Protein AF-X1TQ40-F1 (afdb_monomer_lite)

InterPro domains:
  IPR015422 Pyridoxal phosphate-dependent transferase, small domain [G3DSA:3.90.1150.10] (1-78)
  IPR015424 Pyridoxal phosphate-dependent transferase [SSF53383] (2-71)
  IPR016039 Thiolase-like [SSF53901] (86-203)

Foldseek 3Di:
DPDPDDDPDDDDQDDDDPVLLVVQCVVQVVDPVSGDRNSPNDDPDDPVDPPPDDPVRVCQLADFDDDDDDDDDPDDPDDCPDADDDDDDDQAWDDPVVPDPDIDHDDVVRNLVCQLVRVLVRVVVVCVVVVHALALAQAEQEADQDLVSQVVSCVVSVHDPPRRDDCVSRPRNHPAFCRSVVSVVVSCPPDDPPHHYDTYGDD

Organism: NCBI:txid412755

Secondary structure (DSSP, 8-state):
---S-------------HHHHHHHHHHTTT-GGG--GGG-SS----TT-S----HHHHHHHHB----------TT-S----------------B--TTT-SS-B-S-HHHHHHHHHHHHHHHHHHHHHHTT--GGG-SEEEE--S-HHHHHHHHHHHTPPTTTS---SHHHH-B-STTHHHHHHHHHTTSPPTT--EEEE---

pLDDT: mean 84.33, std 12.55, range [47.78, 98.12]

Structure (mmCIF, N/CA/C/O backbone):
data_AF-X1TQ40-F1
#
_entry.id   AF-X1TQ40-F1
#
loop_
_atom_site.group_PDB
_atom_site.id
_atom_site.type_symbol
_atom_site.label_atom_id
_atom_site.label_alt_id
_atom_site.label_comp_id
_atom_site.label_asym_id
_atom_site.label_entity_id
_atom_site.label_seq_id
_atom_site.pdbx_PDB_ins_code
_atom_site.Cartn_x
_atom_site.Cartn_y
_atom_site.Cartn_z
_atom_site.occupancy
_atom_site.B_iso_or_equiv
_atom_site.auth_seq_id
_atom_site.auth_comp_id
_atom_site.auth_asym_id
_atom_site.auth_atom_id
_atom_site.pdbx_PDB_model_num
ATOM 1 N N . PRO A 1 1 ? -3.183 40.173 -31.137 1.00 57.50 1 PRO A N 1
ATOM 2 C CA . PRO A 1 1 ? -2.787 39.250 -30.044 1.00 57.50 1 PRO A CA 1
ATOM 3 C C . PRO A 1 1 ? -1.339 39.524 -29.624 1.00 57.50 1 PRO A C 1
ATOM 5 O O . PRO A 1 1 ? -0.482 39.626 -30.494 1.00 57.50 1 PRO A O 1
AT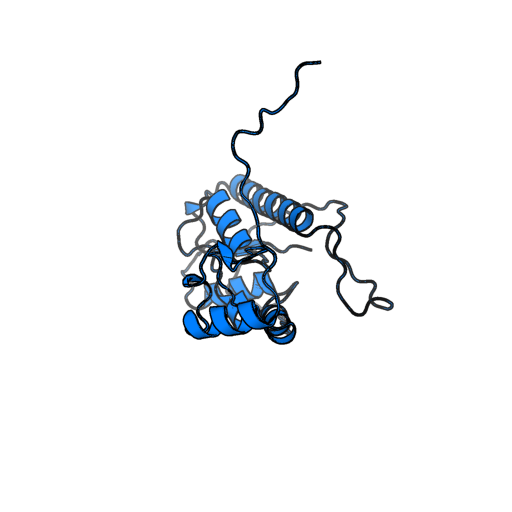OM 8 N N . VAL A 1 2 ? -1.088 39.719 -28.327 1.00 53.41 2 VAL A N 1
ATOM 9 C CA . VAL A 1 2 ? 0.270 39.910 -27.790 1.00 53.41 2 VAL A CA 1
ATOM 10 C C . VAL A 1 2 ? 0.966 38.550 -27.751 1.00 53.41 2 VAL A C 1
ATOM 12 O O . VAL A 1 2 ? 0.363 37.571 -27.317 1.00 53.41 2 VAL A O 1
ATOM 15 N N . GLU A 1 3 ? 2.202 38.484 -28.242 1.00 55.66 3 GLU A N 1
ATOM 16 C CA . GLU A 1 3 ? 2.987 37.248 -28.288 1.00 55.66 3 GLU A CA 1
ATOM 17 C C . GLU A 1 3 ? 3.250 36.726 -26.854 1.00 55.66 3 GLU A C 1
ATOM 19 O O . GLU A 1 3 ? 3.767 37.480 -26.024 1.00 55.66 3 GLU A O 1
ATOM 24 N N . PRO A 1 4 ? 2.864 35.475 -26.518 1.00 64.94 4 PRO A N 1
ATOM 25 C CA . PRO A 1 4 ? 2.803 34.994 -25.133 1.00 64.94 4 PRO A CA 1
ATOM 26 C C . PRO A 1 4 ? 4.166 34.650 -24.513 1.00 64.94 4 PRO A C 1
ATOM 28 O O . PRO A 1 4 ? 4.224 34.262 -23.347 1.00 64.94 4 PRO A O 1
ATOM 31 N N . PHE A 1 5 ? 5.269 34.796 -25.248 1.00 67.62 5 PHE A N 1
ATOM 32 C CA . PHE A 1 5 ? 6.613 34.600 -24.716 1.00 67.62 5 PHE A CA 1
ATOM 33 C C . PHE A 1 5 ? 7.622 35.527 -25.400 1.00 67.62 5 PHE A C 1
ATOM 35 O O . PHE A 1 5 ? 7.558 35.775 -26.598 1.00 67.62 5 PHE A O 1
ATOM 42 N N . LYS A 1 6 ? 8.591 36.021 -24.623 1.00 58.97 6 LYS A N 1
ATOM 43 C CA . LYS A 1 6 ? 9.823 36.629 -25.139 1.00 58.97 6 LYS A CA 1
ATOM 44 C C . LYS A 1 6 ? 10.951 35.625 -24.932 1.00 58.97 6 LYS A C 1
ATOM 46 O O . LYS A 1 6 ? 11.301 35.342 -23.787 1.00 58.97 6 LYS A O 1
ATOM 51 N N . ILE A 1 7 ? 11.512 35.091 -26.016 1.00 62.00 7 ILE A N 1
ATOM 52 C CA . ILE A 1 7 ? 12.696 34.223 -25.946 1.00 62.00 7 ILE A CA 1
ATOM 53 C C . ILE A 1 7 ? 13.874 35.087 -25.471 1.00 62.00 7 ILE A C 1
ATOM 55 O O . ILE A 1 7 ? 14.262 36.034 -26.150 1.00 62.00 7 ILE A O 1
ATOM 59 N N . LYS A 1 8 ? 14.399 34.806 -24.271 1.00 56.12 8 LYS A N 1
ATOM 60 C CA . LYS A 1 8 ? 15.466 35.600 -23.629 1.00 56.12 8 LYS A CA 1
ATOM 61 C C . LYS A 1 8 ? 16.876 35.039 -23.828 1.00 56.12 8 LYS A C 1
ATOM 63 O O . LYS A 1 8 ? 17.830 35.790 -23.672 1.00 56.12 8 LYS A O 1
ATOM 68 N N . MET A 1 9 ? 17.009 33.752 -24.141 1.00 53.38 9 MET A N 1
ATOM 69 C CA . MET A 1 9 ? 18.287 33.046 -24.263 1.00 53.38 9 MET A CA 1
ATOM 70 C C . MET A 1 9 ? 18.188 32.046 -25.414 1.00 53.38 9 MET A C 1
ATOM 72 O O . MET A 1 9 ? 17.220 31.292 -25.492 1.00 53.38 9 MET A O 1
ATOM 76 N N . VAL A 1 10 ? 19.178 32.060 -26.302 1.00 57.00 10 VAL A N 1
ATOM 77 C CA . VAL A 1 10 ? 19.376 31.055 -27.349 1.00 57.00 10 VAL A CA 1
ATOM 78 C C . VAL A 1 10 ? 20.765 30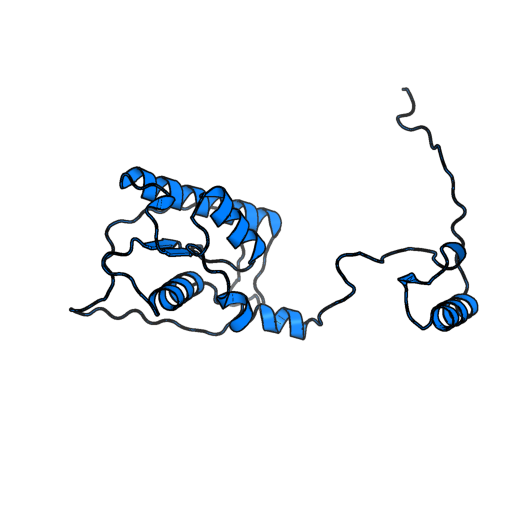.483 -27.118 1.00 57.00 10 VAL A C 1
ATOM 80 O O . VAL A 1 10 ? 21.745 31.222 -27.183 1.00 57.00 10 VAL A O 1
ATOM 83 N N . GLU A 1 11 ? 20.847 29.191 -26.829 1.00 59.22 11 GLU A N 1
ATOM 84 C CA . GLU A 1 11 ? 22.117 28.484 -26.688 1.00 59.22 11 GLU A CA 1
ATOM 85 C C . GLU A 1 11 ? 22.354 27.628 -27.934 1.00 59.22 11 GLU A C 1
ATOM 87 O O . GLU A 1 11 ? 21.435 26.987 -28.452 1.00 59.22 11 GLU A O 1
ATOM 92 N N . ARG A 1 12 ? 23.578 27.657 -28.470 1.00 57.72 12 ARG A N 1
ATOM 93 C CA . ARG A 1 12 ? 23.951 26.786 -29.587 1.00 57.72 12 ARG A CA 1
ATOM 94 C C . ARG A 1 12 ? 24.194 25.385 -29.043 1.00 57.72 12 ARG A C 1
ATOM 96 O O . ARG A 1 12 ? 25.219 25.146 -28.420 1.00 57.72 12 ARG A O 1
ATOM 103 N N . VAL A 1 13 ? 23.283 24.467 -29.339 1.00 69.69 13 VAL A N 1
ATOM 104 C CA . VAL A 1 13 ? 23.480 23.042 -29.071 1.00 69.69 13 VAL A CA 1
ATOM 105 C C . VAL A 1 13 ? 24.212 22.424 -30.264 1.00 69.69 13 VAL A C 1
ATOM 107 O O . VAL A 1 13 ? 23.705 22.431 -31.388 1.00 69.69 13 VAL A O 1
ATOM 110 N N . GLY A 1 14 ? 25.435 21.945 -30.037 1.00 76.38 14 GLY A N 1
ATOM 111 C CA . GLY A 1 14 ? 26.214 21.212 -31.033 1.00 76.38 14 GLY A CA 1
ATOM 112 C C . GLY A 1 14 ? 25.825 19.737 -31.049 1.00 76.38 14 GLY A C 1
ATOM 113 O O . GLY A 1 14 ? 25.578 19.149 -30.001 1.00 76.38 14 GLY A O 1
ATOM 114 N N . MET A 1 15 ? 25.779 19.122 -32.231 1.00 86.31 15 MET A N 1
ATOM 115 C CA . MET A 1 15 ? 25.666 17.669 -32.356 1.00 86.31 15 MET A CA 1
ATOM 116 C C . MET A 1 15 ? 27.071 17.103 -32.610 1.00 86.31 15 MET A C 1
ATOM 118 O O . MET A 1 15 ? 27.517 17.123 -33.760 1.00 86.31 15 MET A O 1
ATOM 122 N N . PRO A 1 16 ? 27.805 16.655 -31.571 1.00 88.69 16 PRO A N 1
ATOM 123 C CA . PRO A 1 16 ? 29.133 16.087 -31.759 1.00 88.69 16 PRO A CA 1
ATOM 124 C C . PRO A 1 16 ? 29.036 14.801 -32.577 1.00 88.69 16 PRO A C 1
ATOM 126 O O . PRO A 1 16 ? 28.089 14.018 -32.427 1.00 88.69 16 PRO A O 1
ATOM 129 N N . ASP A 1 17 ? 30.027 14.565 -33.430 1.00 93.00 17 ASP A N 1
ATOM 130 C CA . ASP A 1 17 ? 30.137 13.313 -34.169 1.00 93.00 17 ASP A CA 1
ATOM 131 C C . ASP A 1 17 ? 30.494 12.135 -33.243 1.00 93.00 17 ASP A C 1
ATOM 133 O O . ASP A 1 17 ? 30.791 12.288 -32.057 1.00 93.00 17 ASP A O 1
ATOM 137 N N . GLU A 1 18 ? 30.421 10.917 -33.774 1.00 93.62 18 GLU A N 1
ATOM 138 C CA . GLU A 1 18 ? 30.699 9.707 -32.998 1.00 93.62 18 GLU A CA 1
ATOM 139 C C . GLU A 1 18 ? 32.113 9.683 -32.409 1.00 93.62 18 GLU A C 1
ATOM 141 O O . GLU A 1 18 ? 32.307 9.239 -31.275 1.00 93.62 18 GLU A O 1
ATOM 146 N N . LYS A 1 19 ? 33.096 10.195 -33.154 1.00 96.50 19 LYS A N 1
ATOM 147 C CA . LYS A 1 19 ? 34.488 10.221 -32.717 1.00 96.50 19 LYS A CA 1
ATOM 148 C C . LYS A 1 19 ? 34.641 11.133 -31.501 1.00 96.50 19 LYS A C 1
ATOM 150 O O . LYS A 1 19 ? 35.186 10.690 -30.490 1.00 96.50 19 LYS A O 1
ATOM 155 N N . ARG A 1 20 ? 34.083 12.347 -31.556 1.00 93.94 20 ARG A N 1
ATOM 156 C CA . ARG A 1 20 ? 34.122 13.299 -30.442 1.00 93.94 20 ARG A CA 1
ATOM 157 C C . ARG A 1 20 ? 33.384 12.765 -29.222 1.00 93.94 20 ARG A C 1
ATOM 159 O O . ARG A 1 20 ? 33.913 12.870 -28.121 1.00 93.94 20 ARG A O 1
ATOM 166 N N . ARG A 1 21 ? 32.222 12.125 -29.400 1.00 93.31 21 ARG A N 1
ATOM 167 C CA . ARG A 1 21 ? 31.494 11.490 -28.283 1.00 93.31 21 ARG A CA 1
ATOM 168 C C . ARG A 1 21 ? 32.342 10.426 -27.579 1.00 93.31 21 ARG A C 1
ATOM 170 O O . ARG A 1 21 ? 32.398 10.400 -26.352 1.00 93.31 21 ARG A O 1
ATOM 177 N N . ASN A 1 22 ? 33.031 9.582 -28.348 1.00 94.81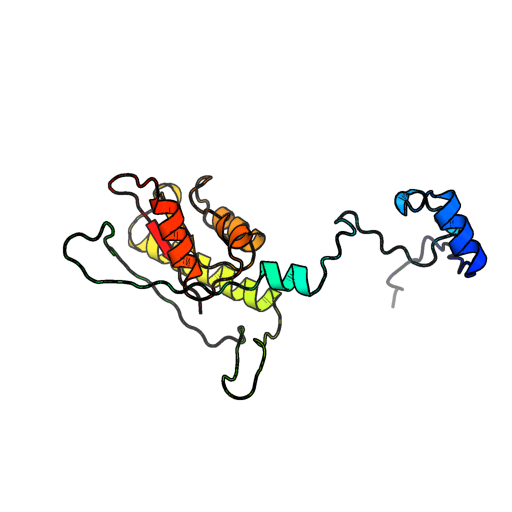 22 ASN A N 1
ATOM 178 C CA . ASN A 1 22 ? 33.898 8.526 -27.815 1.00 94.81 22 ASN A CA 1
ATOM 179 C C . ASN A 1 22 ? 35.151 9.065 -27.107 1.00 94.81 22 ASN A C 1
ATOM 181 O O . ASN A 1 22 ? 35.630 8.447 -26.157 1.00 94.81 22 ASN A O 1
ATOM 185 N N . GLU A 1 23 ? 35.706 10.185 -27.564 1.00 96.62 23 GLU A N 1
ATOM 186 C CA . GLU A 1 23 ? 36.830 10.858 -26.903 1.00 96.62 23 GLU A CA 1
ATOM 187 C C . GLU A 1 23 ? 36.374 11.546 -25.613 1.00 96.62 23 GLU A C 1
ATOM 189 O O . GLU A 1 23 ? 36.955 11.302 -24.558 1.00 96.62 23 GLU A O 1
ATOM 194 N N . ALA A 1 24 ? 35.277 12.305 -25.667 1.00 94.19 24 ALA A N 1
ATOM 195 C CA . ALA A 1 24 ? 34.734 13.040 -24.527 1.00 94.19 24 ALA A CA 1
ATOM 196 C C . ALA A 1 24 ? 34.351 12.115 -23.359 1.00 94.19 24 ALA A C 1
ATOM 198 O O . ALA A 1 24 ? 34.687 12.402 -22.212 1.00 94.19 24 ALA A O 1
ATOM 199 N N . ILE A 1 25 ? 33.720 10.962 -23.627 1.00 93.56 25 ILE A N 1
ATOM 200 C CA . ILE A 1 25 ? 33.373 10.008 -22.559 1.00 93.56 25 ILE A CA 1
ATOM 201 C C . ILE A 1 25 ? 34.612 9.352 -21.932 1.00 93.56 25 ILE A C 1
ATOM 203 O O . ILE A 1 25 ? 34.603 9.043 -20.742 1.00 93.56 25 ILE A O 1
ATOM 207 N N . LYS A 1 26 ? 35.701 9.179 -22.695 1.00 95.69 26 LYS A N 1
ATOM 208 C CA . LYS A 1 26 ? 36.983 8.679 -22.172 1.00 95.69 26 LYS A CA 1
ATOM 209 C C . LYS A 1 26 ? 37.709 9.741 -21.350 1.00 95.69 26 LYS A C 1
ATOM 211 O O . LYS A 1 26 ? 38.199 9.417 -20.272 1.00 95.69 26 LYS A O 1
ATOM 216 N N . GLU A 1 27 ? 37.750 10.987 -21.826 1.00 95.94 27 GLU A N 1
ATOM 217 C CA . GLU A 1 27 ? 38.283 12.146 -21.088 1.00 95.94 27 GLU A CA 1
ATOM 218 C C . GLU A 1 27 ? 37.556 12.327 -19.748 1.00 95.94 27 GLU A C 1
ATOM 220 O O . GLU A 1 27 ? 38.189 12.567 -18.722 1.00 95.94 27 GLU A O 1
ATOM 225 N N . ALA A 1 28 ? 36.237 12.125 -19.742 1.00 93.06 28 ALA A N 1
ATOM 226 C CA . ALA A 1 28 ? 35.393 12.169 -18.552 1.00 93.06 28 ALA A CA 1
ATOM 227 C C . ALA A 1 28 ? 35.497 10.915 -17.657 1.00 93.06 28 ALA A C 1
ATOM 229 O O . ALA A 1 28 ? 34.764 10.797 -16.675 1.00 93.06 28 ALA A O 1
ATOM 230 N N . GLY A 1 29 ? 36.362 9.946 -17.981 1.00 93.25 29 GLY A N 1
ATOM 231 C CA . GLY A 1 29 ? 36.523 8.715 -17.199 1.00 93.25 29 GLY A CA 1
ATOM 232 C C . GLY A 1 29 ? 35.254 7.860 -17.127 1.00 93.25 29 GLY A C 1
ATOM 233 O O . GLY A 1 29 ? 35.019 7.199 -16.119 1.00 93.25 29 GLY A O 1
ATOM 234 N N . TYR A 1 30 ? 34.420 7.895 -18.170 1.00 87.19 30 TYR A N 1
ATOM 235 C CA . TYR A 1 30 ? 33.088 7.281 -18.230 1.00 87.19 30 TYR A CA 1
ATOM 236 C C . TYR A 1 30 ? 32.093 7.799 -17.179 1.00 87.19 30 TYR A C 1
ATOM 238 O O . TYR A 1 30 ? 31.065 7.170 -16.933 1.00 87.19 30 TYR A O 1
ATOM 246 N N . ASN A 1 31 ? 32.362 8.966 -16.588 1.00 86.50 31 ASN A N 1
ATOM 247 C CA . ASN A 1 31 ? 31.450 9.648 -15.683 1.00 86.50 31 ASN A CA 1
ATOM 248 C C . ASN A 1 31 ? 30.715 10.778 -16.418 1.00 86.50 31 ASN A C 1
ATOM 250 O O . ASN A 1 31 ? 31.299 11.807 -16.750 1.00 86.50 31 ASN A O 1
ATOM 254 N N . THR A 1 32 ? 29.410 10.613 -16.634 1.00 85.69 32 THR A N 1
ATOM 255 C CA . THR A 1 32 ? 28.579 11.588 -17.358 1.00 85.69 32 THR A CA 1
ATOM 256 C C . THR A 1 32 ? 28.465 12.940 -16.653 1.00 85.69 32 THR A C 1
ATOM 258 O O . THR A 1 32 ? 28.247 13.937 -17.329 1.00 85.69 32 THR A O 1
ATOM 261 N N . PHE A 1 33 ? 28.684 13.013 -15.333 1.00 85.12 33 PHE A N 1
ATOM 262 C CA . PHE A 1 33 ? 28.720 14.284 -14.592 1.00 85.12 33 PHE A CA 1
ATOM 263 C C . PHE A 1 33 ? 29.937 15.156 -14.936 1.00 85.12 33 PHE A C 1
ATOM 265 O O . PHE A 1 33 ? 29.961 16.334 -14.589 1.00 85.12 33 PHE A O 1
ATOM 272 N N . LEU A 1 34 ? 30.958 14.582 -15.578 1.00 89.69 34 LEU A N 1
ATOM 273 C CA . LEU A 1 34 ? 32.188 15.278 -15.961 1.00 89.69 34 LEU A CA 1
ATOM 274 C C . LEU A 1 34 ? 32.221 15.651 -17.451 1.00 89.69 34 LEU A C 1
ATOM 276 O O . LEU A 1 34 ? 33.222 16.196 -17.917 1.00 89.69 34 LEU A O 1
ATOM 280 N N . LEU A 1 35 ? 31.152 15.367 -18.207 1.00 90.94 35 LEU A N 1
ATOM 281 C CA . LEU A 1 35 ? 31.043 15.793 -19.601 1.00 90.94 35 LEU A CA 1
ATOM 282 C C . LEU A 1 35 ? 30.841 17.308 -19.683 1.00 90.94 35 LEU A C 1
ATOM 284 O O . LEU A 1 35 ? 30.074 17.900 -18.924 1.00 90.94 35 LEU A O 1
ATOM 288 N N . LYS A 1 36 ? 31.516 17.940 -20.642 1.00 88.44 36 LYS A N 1
ATOM 289 C CA . LYS A 1 36 ? 31.295 19.353 -20.955 1.00 88.44 36 LYS A CA 1
ATOM 290 C C . LYS A 1 36 ? 29.978 19.503 -21.710 1.00 88.44 36 LYS A C 1
ATOM 292 O O . LYS A 1 36 ? 29.700 18.713 -22.607 1.00 88.44 36 LYS A O 1
ATOM 297 N N . SER A 1 37 ? 29.214 20.557 -21.424 1.00 84.31 37 SER A N 1
ATOM 298 C CA . SER A 1 37 ? 27.925 20.814 -22.087 1.00 84.31 37 SER A CA 1
ATOM 299 C C . SER A 1 37 ? 28.028 20.906 -23.616 1.00 84.31 37 SER A C 1
ATOM 301 O O . SER A 1 37 ? 27.107 20.502 -24.312 1.00 84.31 37 SER A O 1
ATOM 303 N N . GLU A 1 38 ? 29.160 21.375 -24.155 1.00 86.62 38 GLU A N 1
ATOM 304 C CA . GLU A 1 38 ? 29.406 21.443 -25.608 1.00 86.62 38 GLU A CA 1
ATOM 305 C C . GLU A 1 38 ? 29.469 20.065 -26.293 1.00 86.62 38 GLU A C 1
ATOM 307 O O . GLU A 1 38 ? 29.203 19.955 -27.490 1.00 86.62 38 GLU A O 1
ATOM 312 N N . ASP A 1 39 ? 29.773 19.014 -25.527 1.00 89.56 39 ASP A N 1
ATOM 313 C CA . ASP A 1 39 ? 29.832 17.625 -25.985 1.00 89.56 39 ASP A CA 1
ATOM 314 C C . ASP A 1 39 ? 28.504 16.873 -25.748 1.00 89.56 39 ASP A C 1
ATOM 316 O O . ASP A 1 39 ? 28.406 15.672 -26.019 1.00 89.56 39 ASP A O 1
ATOM 320 N N . VAL A 1 40 ? 27.465 17.559 -25.254 1.00 86.56 40 VAL A N 1
ATOM 321 C CA . VAL A 1 40 ? 26.161 16.980 -24.906 1.00 86.56 40 VAL A CA 1
ATOM 322 C C . VAL A 1 40 ? 25.066 17.606 -25.770 1.00 86.56 40 VAL A C 1
ATOM 324 O O . VAL A 1 40 ? 24.647 18.739 -25.564 1.00 86.56 40 VAL A O 1
ATOM 327 N N . PHE A 1 41 ? 24.562 16.842 -26.744 1.00 86.44 41 PHE A N 1
ATOM 328 C CA . PHE A 1 41 ? 23.453 17.283 -27.603 1.00 86.44 41 PHE A CA 1
ATOM 329 C C . PHE A 1 41 ? 22.094 17.226 -26.885 1.00 86.44 41 PHE A C 1
ATOM 331 O O . PHE A 1 41 ? 21.245 18.092 -27.072 1.00 86.44 41 PHE A O 1
ATOM 338 N N . VAL A 1 42 ? 21.882 16.195 -26.062 1.00 83.12 42 VAL A N 1
ATOM 339 C CA . VAL A 1 42 ? 20.696 16.037 -25.212 1.00 83.12 42 VAL A CA 1
ATOM 340 C C . VAL A 1 42 ? 21.160 15.498 -23.869 1.00 83.12 42 VAL A C 1
ATOM 342 O O . VAL A 1 42 ? 21.764 14.428 -23.814 1.00 83.12 42 VAL A O 1
ATOM 345 N N . ASP A 1 43 ? 20.861 16.233 -22.804 1.00 79.19 43 ASP A N 1
ATOM 346 C CA . ASP A 1 43 ? 21.110 15.791 -21.439 1.00 79.19 43 ASP A CA 1
ATOM 347 C C . ASP A 1 43 ? 19.870 15.065 -20.894 1.00 79.19 43 ASP A C 1
ATOM 349 O O . ASP A 1 43 ? 18.793 15.651 -20.766 1.00 79.19 43 ASP A O 1
ATOM 353 N N . LEU A 1 44 ? 20.015 13.767 -20.623 1.00 73.44 44 LEU A N 1
ATOM 354 C CA . LEU A 1 44 ? 19.003 12.929 -19.966 1.00 73.44 44 LEU A CA 1
ATOM 355 C C . LEU A 1 44 ? 19.471 12.481 -18.574 1.00 73.44 44 LEU A C 1
ATOM 357 O O . LEU A 1 44 ? 18.924 11.528 -18.013 1.00 73.44 44 LEU A O 1
ATOM 361 N N . LEU A 1 45 ? 20.508 13.122 -18.031 1.00 67.06 45 LEU A N 1
ATOM 362 C CA . LEU A 1 45 ? 21.041 12.833 -16.713 1.00 67.06 45 LEU A CA 1
ATOM 363 C C . LEU A 1 45 ? 20.042 13.310 -15.660 1.00 67.06 45 LEU A C 1
ATOM 365 O O . LEU A 1 45 ? 19.875 14.503 -15.415 1.00 67.06 45 LEU A O 1
ATOM 369 N N . THR A 1 46 ? 19.354 12.363 -15.031 1.00 59.94 46 THR A N 1
ATOM 370 C CA . THR A 1 46 ? 18.487 12.656 -13.893 1.00 59.94 46 THR A CA 1
ATOM 371 C C . THR A 1 46 ? 19.257 12.403 -12.598 1.00 59.94 46 THR A C 1
ATOM 373 O O . THR A 1 46 ? 19.985 11.417 -12.453 1.00 59.94 46 THR A O 1
ATOM 376 N N . ASP A 1 47 ? 19.072 13.280 -11.617 1.00 51.12 47 ASP A N 1
ATOM 377 C CA . ASP A 1 47 ? 19.580 13.111 -10.250 1.00 51.12 47 ASP A CA 1
ATOM 378 C C . ASP A 1 47 ? 18.883 11.963 -9.492 1.00 51.12 47 ASP A C 1
ATOM 380 O O . ASP A 1 47 ? 19.320 11.570 -8.412 1.00 51.12 47 ASP A O 1
ATOM 384 N N . SER A 1 48 ? 17.836 11.366 -10.076 1.00 52.69 48 SER A N 1
ATOM 385 C CA . SER A 1 48 ? 17.162 10.176 -9.548 1.00 52.69 48 SER A CA 1
ATOM 386 C C . SER A 1 48 ? 17.946 8.871 -9.741 1.00 52.69 48 SER A C 1
ATOM 388 O O . SER A 1 48 ? 17.456 7.815 -9.341 1.00 52.69 48 SER A O 1
ATOM 390 N N . GLY A 1 49 ? 19.146 8.939 -10.327 1.00 47.94 49 GLY A N 1
ATOM 391 C CA . GLY A 1 49 ? 20.052 7.810 -10.514 1.00 47.94 49 GLY A CA 1
ATOM 392 C C . GLY A 1 49 ? 19.822 7.055 -11.824 1.00 47.94 49 GLY A C 1
ATOM 393 O O . GLY A 1 49 ? 18.696 6.801 -12.243 1.00 47.94 49 GLY A O 1
ATOM 394 N N . THR A 1 50 ? 20.922 6.647 -12.454 1.00 47.78 50 THR A N 1
ATOM 395 C CA . THR A 1 50 ? 20.981 5.775 -13.638 1.00 47.78 50 THR A CA 1
ATOM 396 C C . THR A 1 50 ? 20.899 4.290 -13.275 1.00 47.78 50 THR A C 1
ATOM 398 O O . THR A 1 50 ? 21.460 3.437 -13.960 1.00 47.78 50 THR A O 1
ATOM 401 N N . SER A 1 51 ? 20.193 3.927 -12.206 1.00 51.44 51 SER A N 1
ATOM 402 C CA . SER A 1 51 ? 19.885 2.527 -11.908 1.00 51.44 51 SER A CA 1
ATOM 403 C C . SER A 1 51 ? 18.675 2.084 -12.729 1.00 51.44 51 SER A C 1
ATOM 405 O O . SER A 1 51 ? 17.604 1.784 -12.200 1.00 51.44 51 SER A O 1
ATOM 407 N N . ALA A 1 52 ? 18.841 2.050 -14.054 1.00 49.94 52 ALA A N 1
ATOM 408 C CA . ALA A 1 52 ? 17.918 1.330 -14.915 1.00 49.94 52 ALA A CA 1
ATOM 409 C C . ALA A 1 52 ? 17.965 -0.149 -14.506 1.00 49.94 52 ALA A C 1
ATOM 411 O O . ALA A 1 52 ? 18.935 -0.852 -14.775 1.00 49.94 52 ALA A O 1
ATOM 412 N N . MET A 1 53 ? 16.938 -0.597 -13.788 1.00 59.53 53 MET A N 1
ATOM 413 C CA . MET A 1 53 ? 16.751 -2.010 -13.484 1.00 59.53 53 MET A CA 1
ATOM 414 C C . MET A 1 53 ? 16.280 -2.730 -14.750 1.00 59.53 53 MET A C 1
ATOM 416 O O . MET A 1 53 ? 15.462 -2.190 -15.501 1.00 59.53 53 MET A O 1
ATOM 420 N N . SER A 1 54 ? 16.794 -3.935 -14.996 1.00 64.12 54 SER A N 1
ATOM 421 C CA . SER A 1 54 ? 16.316 -4.785 -16.086 1.00 64.12 54 SER A CA 1
ATOM 422 C C . SER A 1 54 ? 14.836 -5.128 -15.903 1.00 64.12 54 SER A C 1
ATOM 424 O O . SER A 1 54 ? 14.283 -5.047 -14.804 1.00 64.12 54 SER A O 1
ATOM 426 N N . ASP A 1 55 ? 14.191 -5.549 -16.985 1.00 60.94 55 ASP A N 1
ATOM 427 C CA . ASP A 1 55 ? 12.847 -6.125 -16.952 1.00 60.94 55 ASP A CA 1
ATOM 428 C C . ASP A 1 55 ? 12.735 -7.275 -15.936 1.00 60.94 55 ASP A C 1
ATOM 430 O O . ASP A 1 55 ? 11.774 -7.312 -15.174 1.00 60.94 55 ASP A O 1
ATOM 434 N N . TYR A 1 56 ? 13.747 -8.143 -15.836 1.00 63.16 56 TYR A N 1
ATOM 435 C CA . TYR A 1 56 ? 13.819 -9.194 -14.812 1.00 63.16 56 TYR A CA 1
ATOM 436 C C . TYR A 1 56 ? 13.906 -8.649 -13.383 1.00 63.16 56 TYR A C 1
ATOM 438 O O . TYR A 1 56 ? 13.292 -9.212 -12.482 1.00 63.16 56 TYR A O 1
ATOM 446 N N . GLN A 1 57 ? 14.653 -7.567 -13.155 1.00 68.19 57 GLN A N 1
ATOM 447 C CA . GLN A 1 57 ? 14.768 -6.950 -11.830 1.00 68.19 57 GLN A CA 1
ATOM 448 C C . GLN A 1 57 ? 13.459 -6.267 -11.416 1.00 68.19 57 GLN A C 1
ATOM 450 O O . GLN A 1 57 ? 13.015 -6.428 -10.282 1.00 68.19 57 GLN A O 1
ATOM 455 N N . TRP A 1 58 ? 12.796 -5.569 -12.342 1.00 68.81 58 TRP A N 1
ATOM 456 C CA . TRP A 1 58 ? 11.459 -5.016 -12.111 1.00 68.81 58 TRP A CA 1
ATOM 457 C C . TRP A 1 58 ? 10.409 -6.103 -11.893 1.00 68.81 58 TRP A C 1
ATOM 459 O O . TRP A 1 58 ? 9.570 -5.971 -11.004 1.00 68.81 58 TRP A O 1
ATOM 469 N N . ALA A 1 59 ? 10.467 -7.185 -12.671 1.00 67.81 59 ALA A N 1
ATOM 470 C CA . ALA A 1 59 ? 9.588 -8.332 -12.500 1.00 67.81 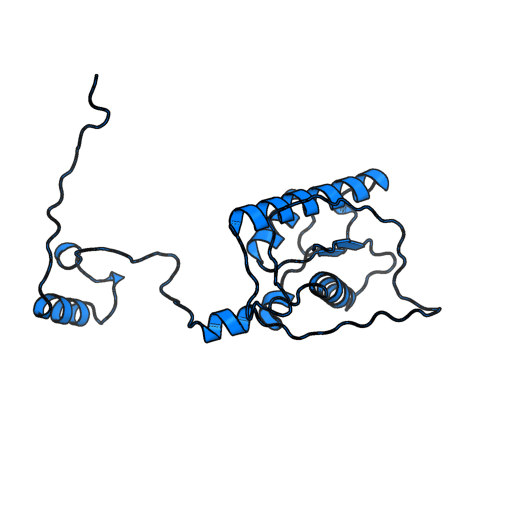59 ALA A CA 1
ATOM 471 C C . ALA A 1 59 ? 9.817 -9.001 -11.140 1.00 67.81 59 ALA A C 1
ATOM 473 O O . ALA A 1 59 ? 8.851 -9.263 -10.437 1.00 67.81 59 ALA A O 1
ATOM 474 N N . GLY A 1 60 ? 11.069 -9.194 -10.719 1.00 66.62 60 GLY A N 1
ATOM 475 C CA . GLY A 1 60 ? 11.397 -9.765 -9.410 1.00 66.62 60 GLY A CA 1
ATOM 476 C C . GLY A 1 60 ? 10.887 -8.939 -8.225 1.00 66.62 60 GLY A C 1
ATOM 477 O O . GLY A 1 60 ? 10.567 -9.510 -7.193 1.00 66.62 60 GLY A O 1
ATOM 478 N N . LEU A 1 61 ? 10.756 -7.615 -8.373 1.00 70.25 61 LEU A N 1
ATOM 479 C CA . LEU A 1 61 ? 10.138 -6.757 -7.353 1.00 70.25 61 LEU A CA 1
ATOM 480 C C . LEU A 1 61 ? 8.609 -6.839 -7.321 1.00 70.25 61 LEU A C 1
ATOM 482 O O . LEU A 1 61 ? 8.012 -6.452 -6.325 1.00 70.25 61 LEU A O 1
ATOM 486 N N . MET A 1 62 ? 7.968 -7.249 -8.414 1.00 74.38 62 MET A N 1
ATOM 487 C CA . MET A 1 62 ? 6.506 -7.238 -8.544 1.00 74.38 62 MET A CA 1
ATOM 488 C C . MET A 1 62 ? 5.894 -8.636 -8.442 1.00 74.38 62 MET A C 1
ATOM 490 O O . MET A 1 62 ? 4.720 -8.750 -8.116 1.00 74.38 62 MET A O 1
ATOM 494 N N . ILE A 1 63 ? 6.659 -9.689 -8.725 1.00 74.12 63 ILE A N 1
ATOM 495 C CA . ILE A 1 63 ? 6.198 -11.075 -8.652 1.00 74.12 63 ILE A CA 1
ATOM 496 C C . ILE A 1 63 ? 6.249 -11.542 -7.196 1.00 74.12 63 ILE A C 1
ATOM 498 O O . ILE A 1 63 ? 7.331 -11.805 -6.677 1.00 74.12 63 ILE A O 1
ATOM 502 N N . GLY A 1 64 ? 5.070 -11.684 -6.593 1.00 69.88 64 GLY A N 1
ATOM 503 C CA . GLY A 1 64 ? 4.823 -12.545 -5.438 1.00 69.88 64 GLY A CA 1
ATOM 504 C C . GLY A 1 64 ? 3.950 -13.738 -5.837 1.00 69.88 64 GLY A C 1
ATOM 505 O O . GLY A 1 64 ? 3.081 -13.611 -6.703 1.00 69.88 64 GLY A O 1
ATOM 506 N N . ASP A 1 65 ? 4.194 -14.897 -5.234 1.00 73.50 65 ASP A N 1
ATOM 507 C CA . ASP A 1 65 ? 3.410 -16.128 -5.405 1.00 73.50 65 ASP A CA 1
ATOM 508 C C . ASP A 1 65 ? 3.128 -16.772 -4.039 1.00 73.50 65 ASP A C 1
ATOM 510 O O . ASP A 1 65 ? 3.549 -17.885 -3.716 1.00 73.50 65 ASP A O 1
ATOM 514 N N . GLU A 1 66 ? 2.443 -16.013 -3.189 1.00 74.81 66 GLU A N 1
ATOM 515 C CA . GLU A 1 66 ? 2.096 -16.408 -1.834 1.00 74.81 66 GLU A CA 1
ATOM 516 C C . GLU A 1 66 ? 0.587 -16.617 -1.715 1.00 74.81 66 GLU A C 1
ATOM 518 O O . GLU A 1 66 ? -0.222 -15.767 -2.087 1.00 74.81 66 GLU A O 1
ATOM 523 N N . ALA A 1 67 ? 0.200 -17.741 -1.119 1.00 68.50 67 ALA A N 1
ATOM 524 C CA . ALA A 1 67 ? -1.171 -18.005 -0.711 1.00 68.50 67 ALA A CA 1
ATOM 525 C C . ALA A 1 67 ? -1.288 -17.893 0.812 1.00 68.50 67 ALA A C 1
ATOM 527 O O . ALA A 1 67 ? -0.399 -18.313 1.553 1.00 68.50 67 ALA A O 1
ATOM 528 N N . PHE A 1 68 ? -2.419 -17.374 1.282 1.00 72.56 68 PHE A N 1
ATOM 529 C CA . PHE A 1 68 ? -2.772 -17.376 2.697 1.00 72.56 68 PHE A CA 1
ATOM 530 C C . PHE A 1 68 ? -4.049 -18.188 2.912 1.00 72.56 68 PHE A C 1
ATOM 532 O O . PHE A 1 68 ? -4.955 -18.171 2.078 1.00 72.56 68 PHE A O 1
ATOM 539 N N . LEU A 1 69 ? -4.111 -18.905 4.034 1.00 66.94 69 LEU A N 1
ATOM 540 C CA . LEU A 1 69 ? -5.252 -19.721 4.431 1.00 66.94 69 LEU A CA 1
ATOM 541 C C . LEU A 1 69 ? -5.798 -19.194 5.755 1.00 66.94 69 LEU A C 1
ATOM 543 O O . LEU A 1 69 ? -5.057 -19.051 6.725 1.00 66.94 69 LEU A O 1
ATOM 547 N N . ILE A 1 70 ? -7.103 -18.943 5.786 1.00 69.88 70 ILE A N 1
ATOM 548 C CA . ILE A 1 70 ? -7.838 -18.609 7.005 1.00 69.88 70 ILE A CA 1
ATOM 549 C C . ILE A 1 70 ? -8.516 -19.888 7.485 1.00 69.88 70 ILE A C 1
ATOM 551 O O . ILE A 1 70 ? -9.204 -20.550 6.709 1.00 69.88 70 ILE A O 1
ATOM 555 N N . ALA A 1 71 ? -8.314 -20.230 8.754 1.00 66.38 71 ALA A N 1
ATOM 556 C CA . ALA A 1 71 ? -9.003 -21.328 9.417 1.00 66.38 71 ALA A CA 1
ATOM 557 C C . ALA A 1 71 ? -9.868 -20.775 10.554 1.00 66.38 71 ALA A C 1
ATOM 559 O O . ALA A 1 71 ? -9.446 -19.868 11.271 1.00 66.38 71 ALA A O 1
ATOM 560 N N . GLU A 1 72 ? -11.067 -21.328 10.717 1.00 71.50 72 GLU A N 1
ATOM 561 C CA . GLU A 1 72 ? -11.910 -21.072 11.885 1.00 71.50 72 GLU A CA 1
ATOM 562 C C . GLU A 1 72 ? -11.442 -21.939 13.061 1.00 71.50 72 GLU A C 1
ATOM 564 O O . GLU A 1 72 ? -11.061 -23.098 12.884 1.00 71.50 72 GLU A O 1
ATOM 569 N N . GLY A 1 73 ? -11.459 -21.381 14.271 1.00 73.81 73 GLY A N 1
ATOM 570 C CA . GLY A 1 73 ? -11.063 -22.089 15.483 1.00 73.81 73 GLY A CA 1
ATOM 571 C C . GLY A 1 73 ? -11.498 -21.350 16.744 1.00 73.81 73 GLY A C 1
ATOM 572 O O . GLY A 1 73 ? -11.769 -20.154 16.708 1.00 73.81 73 GLY A O 1
ATOM 573 N N . GLU A 1 74 ? -11.561 -22.067 17.865 1.00 72.12 74 GLU A N 1
ATOM 574 C CA . GLU A 1 74 ? -12.070 -21.528 19.137 1.00 72.12 74 GLU A CA 1
ATOM 575 C C . GLU A 1 74 ? -11.117 -20.515 19.799 1.00 72.12 74 GLU A C 1
ATOM 577 O O . GLU A 1 74 ? -11.565 -19.649 20.540 1.00 72.12 74 GLU A O 1
ATOM 582 N N . ASN A 1 75 ? -9.814 -20.579 19.495 1.00 76.88 75 ASN A N 1
ATOM 583 C CA . ASN A 1 75 ? -8.772 -19.731 20.088 1.00 76.88 75 ASN A CA 1
ATOM 584 C C . ASN A 1 75 ? -8.071 -18.866 19.029 1.00 76.88 75 ASN A C 1
ATOM 586 O O . ASN A 1 75 ? -6.856 -18.964 18.838 1.00 76.88 75 ASN A O 1
ATOM 590 N N . LEU A 1 76 ? -8.832 -18.048 18.298 1.00 76.69 76 LEU A N 1
ATOM 591 C CA . LEU A 1 76 ? -8.246 -17.083 17.366 1.00 76.69 76 LEU A CA 1
ATOM 592 C C . LEU A 1 76 ? -7.672 -15.876 18.130 1.00 76.69 76 LEU A C 1
ATOM 594 O O . LEU A 1 76 ? -8.357 -15.318 18.984 1.00 76.69 76 LEU A O 1
ATOM 598 N N . PRO A 1 77 ? -6.447 -15.415 17.806 1.00 79.94 77 PRO A N 1
ATOM 599 C CA . PRO A 1 77 ? -5.823 -14.259 18.459 1.00 79.94 77 PRO A CA 1
ATOM 600 C C . PRO A 1 77 ? -6.399 -12.912 17.981 1.00 79.94 77 PRO A C 1
ATOM 602 O O . PRO A 1 77 ? -5.812 -11.865 18.236 1.00 79.94 77 PRO A O 1
ATOM 605 N N . LEU A 1 78 ? -7.505 -12.936 17.234 1.00 84.94 78 LEU A N 1
ATOM 606 C CA . LEU A 1 78 ? -8.115 -11.787 16.579 1.00 84.94 78 LEU A CA 1
ATOM 607 C C . LEU A 1 78 ? -9.631 -11.853 16.723 1.00 84.94 78 LEU A C 1
ATOM 609 O O . LEU A 1 78 ? -10.232 -12.916 16.567 1.00 84.94 78 LEU A O 1
ATOM 613 N N . ILE A 1 79 ? -10.237 -10.689 16.940 1.00 87.25 79 ILE A N 1
ATOM 614 C CA . ILE A 1 79 ? -11.683 -10.489 16.939 1.00 87.25 79 ILE A CA 1
ATOM 615 C C . ILE A 1 79 ? -11.993 -9.442 15.869 1.00 87.25 79 ILE A C 1
ATOM 617 O O . ILE A 1 79 ? -11.287 -8.442 15.743 1.00 87.25 79 ILE A O 1
ATOM 621 N N . ILE A 1 80 ? -13.025 -9.693 15.065 1.00 90.88 80 ILE A N 1
ATOM 622 C CA . ILE A 1 80 ? -13.546 -8.701 14.125 1.00 90.88 80 ILE A CA 1
ATOM 623 C C . ILE A 1 80 ? -14.659 -7.948 14.846 1.00 90.88 80 ILE A C 1
ATOM 625 O O . ILE A 1 80 ? -15.779 -8.447 14.940 1.00 90.88 80 ILE A O 1
ATOM 629 N N . ASP A 1 81 ? -14.339 -6.759 15.352 1.00 92.31 81 ASP A N 1
ATOM 630 C CA . ASP A 1 81 ? -15.315 -5.916 16.048 1.00 92.31 81 ASP A CA 1
ATOM 631 C C . ASP A 1 81 ? -16.311 -5.279 15.076 1.00 92.31 81 ASP A C 1
ATOM 633 O O . ASP A 1 81 ? -17.498 -5.154 15.380 1.00 92.31 81 ASP A O 1
ATOM 637 N N . ASP A 1 82 ? -15.831 -4.859 13.899 1.00 96.38 82 ASP A N 1
ATOM 638 C CA . ASP A 1 82 ? -16.651 -4.122 12.951 1.00 96.38 82 ASP A CA 1
ATOM 639 C C . ASP A 1 82 ? -16.134 -4.165 11.500 1.00 96.38 82 ASP A C 1
ATOM 641 O O . ASP A 1 82 ? -14.965 -4.455 11.244 1.00 96.38 82 ASP A O 1
ATOM 645 N N . TYR A 1 83 ? -17.000 -3.840 10.530 1.00 96.44 83 TYR A N 1
ATOM 646 C CA . TYR A 1 83 ? -16.635 -3.718 9.115 1.00 96.44 83 TYR A CA 1
ATOM 647 C C . TYR A 1 83 ? -17.365 -2.582 8.377 1.00 96.44 83 TYR A C 1
ATOM 649 O O . TYR A 1 83 ? -18.505 -2.206 8.678 1.00 96.44 83 TYR A O 1
ATOM 657 N N . TYR A 1 84 ? -16.702 -2.045 7.350 1.00 97.00 84 TYR A N 1
ATOM 658 C CA . TYR A 1 84 ? -17.248 -1.054 6.422 1.00 97.00 84 TYR A CA 1
ATOM 659 C C . TYR A 1 84 ? -16.670 -1.263 5.020 1.00 97.00 84 TYR A C 1
ATOM 661 O O . TYR A 1 84 ? -15.477 -1.513 4.863 1.00 97.00 84 TYR A O 1
ATOM 669 N N . SER A 1 85 ? -17.513 -1.143 3.994 1.00 96.88 85 SER A N 1
ATOM 670 C CA . SER A 1 85 ? -17.128 -1.383 2.602 1.00 96.88 85 SER A CA 1
ATOM 671 C C . SER A 1 85 ? -17.750 -0.362 1.661 1.00 96.88 85 SER A C 1
ATOM 673 O O . SER A 1 85 ? -18.896 0.051 1.846 1.00 96.88 85 SER A O 1
ATOM 675 N N . ILE A 1 86 ? -17.024 -0.028 0.597 1.00 95.94 86 ILE A N 1
ATOM 676 C CA . ILE A 1 86 ? -17.534 0.733 -0.546 1.00 95.94 86 ILE A CA 1
ATOM 677 C C . ILE A 1 86 ? -17.231 -0.035 -1.831 1.00 95.94 86 ILE A C 1
ATOM 679 O O . ILE A 1 86 ? -16.246 -0.762 -1.902 1.00 95.94 86 ILE A O 1
ATOM 683 N N . SER A 1 87 ? -18.066 0.148 -2.850 1.00 94.75 87 SER A N 1
ATOM 684 C CA . SER A 1 87 ? -17.859 -0.420 -4.181 1.00 94.75 87 SER A CA 1
ATOM 685 C C . SER A 1 87 ? -18.285 0.592 -5.238 1.00 94.75 87 SER A C 1
ATOM 687 O O . SER A 1 87 ? -19.229 1.359 -5.029 1.00 94.75 87 SER A O 1
ATOM 689 N N . ALA A 1 88 ? -17.559 0.627 -6.351 1.00 90.38 88 ALA A N 1
ATOM 690 C CA . ALA A 1 88 ? -17.844 1.493 -7.483 1.00 90.38 88 ALA A CA 1
ATOM 691 C C . ALA A 1 88 ? -17.32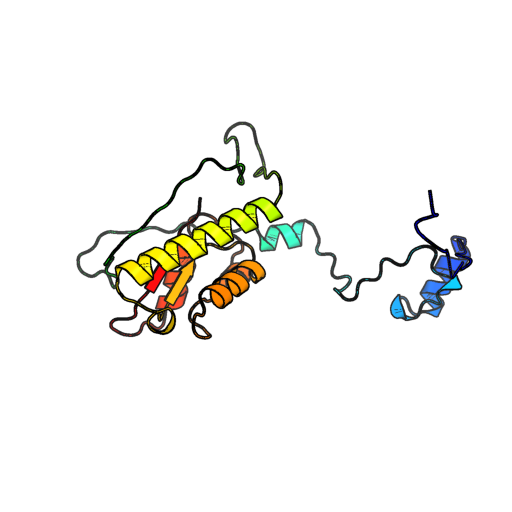4 0.859 -8.776 1.00 90.38 88 ALA A C 1
ATOM 693 O O . ALA A 1 88 ? -16.312 0.164 -8.773 1.00 90.38 88 ALA A O 1
ATOM 694 N N . ASN A 1 89 ? -17.987 1.161 -9.893 1.00 91.12 89 ASN A N 1
ATOM 695 C CA . ASN A 1 89 ? -17.481 0.804 -11.213 1.00 91.12 89 ASN A CA 1
ATOM 696 C C . ASN A 1 89 ? -16.348 1.758 -11.586 1.00 91.12 89 ASN A C 1
ATOM 698 O O . ASN A 1 89 ? -16.575 2.955 -11.771 1.00 91.12 89 ASN A O 1
ATOM 702 N N . VAL A 1 90 ? -15.138 1.223 -11.699 1.00 86.56 90 VAL A N 1
ATOM 703 C CA . VAL A 1 90 ? -13.937 1.976 -12.056 1.00 86.56 90 VAL A CA 1
ATOM 704 C C . VAL A 1 90 ? -13.115 1.203 -13.078 1.00 86.56 90 VAL A C 1
ATOM 706 O O . VAL A 1 90 ? -13.129 -0.026 -13.104 1.00 86.56 90 VAL A O 1
ATOM 709 N N . THR A 1 91 ? -12.371 1.924 -13.910 1.00 80.94 91 THR A N 1
ATOM 710 C CA . THR A 1 91 ? -11.394 1.328 -14.827 1.00 80.94 91 THR A CA 1
ATOM 711 C C . THR A 1 91 ? -10.096 1.060 -14.062 1.00 80.94 91 THR A C 1
ATOM 713 O O . THR A 1 91 ? -9.126 1.781 -14.249 1.00 80.94 91 THR A O 1
ATOM 716 N N . GLY A 1 92 ? -10.123 0.092 -13.140 1.00 83.75 92 GLY A N 1
ATOM 717 C CA . GLY A 1 92 ? -8.937 -0.399 -12.424 1.00 83.75 92 GLY A CA 1
ATOM 718 C C . GLY A 1 92 ? -8.223 -1.516 -13.194 1.00 83.75 92 GLY A C 1
ATOM 719 O O . GLY A 1 92 ? -8.679 -1.869 -14.281 1.00 83.75 92 GLY A O 1
ATOM 720 N N . PRO A 1 93 ? -7.138 -2.106 -12.658 1.00 87.19 93 PRO A N 1
ATOM 721 C CA . PRO A 1 93 ? -6.447 -3.230 -13.285 1.00 87.19 93 PRO A CA 1
ATOM 722 C C . PRO A 1 93 ? -7.377 -4.426 -13.537 1.00 87.19 93 PRO A C 1
ATOM 724 O O . PRO A 1 93 ? -8.172 -4.798 -12.678 1.00 87.19 93 PRO A O 1
ATOM 727 N N . TRP A 1 94 ? -7.268 -5.060 -14.705 1.00 89.56 94 TRP A N 1
ATOM 728 C CA . TRP A 1 94 ? -8.116 -6.191 -15.086 1.00 89.56 94 TRP A CA 1
ATOM 729 C C . TRP A 1 94 ? -7.350 -7.239 -15.886 1.00 89.56 94 TRP A C 1
ATOM 731 O O . TRP A 1 94 ? -6.342 -6.960 -16.533 1.00 89.56 94 TRP A O 1
ATOM 741 N N . LYS A 1 95 ? -7.849 -8.474 -15.884 1.00 89.31 95 LYS A N 1
ATOM 742 C CA . LYS A 1 95 ? -7.296 -9.561 -16.694 1.00 89.31 95 LYS A CA 1
ATOM 743 C C . LYS A 1 95 ? -8.424 -10.446 -17.193 1.00 89.31 95 LYS A C 1
ATOM 745 O O . LYS A 1 95 ? -9.174 -11.004 -16.396 1.00 89.31 95 LYS A O 1
ATOM 750 N N . ARG A 1 96 ? -8.535 -10.626 -18.509 1.00 90.50 96 ARG A N 1
ATOM 751 C CA . ARG A 1 96 ? -9.428 -11.646 -19.070 1.00 90.50 96 ARG A CA 1
ATOM 752 C C . ARG A 1 96 ? -8.722 -12.985 -18.951 1.00 90.50 96 ARG A C 1
ATOM 754 O O . ARG A 1 96 ? -7.820 -13.273 -19.732 1.00 90.50 96 ARG A O 1
ATOM 761 N N . THR A 1 97 ? -9.124 -13.796 -17.976 1.00 88.62 97 THR A N 1
ATOM 762 C CA . THR A 1 97 ? -8.412 -15.016 -17.548 1.00 88.62 97 THR A CA 1
ATOM 763 C C . THR A 1 97 ? -8.012 -15.950 -18.693 1.00 88.62 97 THR A C 1
ATOM 765 O O . THR A 1 97 ? -6.967 -16.584 -18.618 1.00 88.62 97 THR A O 1
ATOM 768 N N . LYS A 1 98 ? -8.823 -16.029 -19.755 1.00 92.56 98 LYS A N 1
ATOM 769 C CA . LYS A 1 98 ? -8.586 -16.916 -20.906 1.00 92.56 98 LYS A CA 1
ATOM 770 C C . LYS A 1 98 ? -7.800 -16.276 -22.056 1.00 92.56 98 LYS A C 1
ATOM 772 O O . LYS A 1 98 ? -7.286 -17.002 -22.896 1.00 92.56 98 LYS A O 1
ATOM 777 N N . GLU A 1 99 ? -7.744 -14.949 -22.127 1.00 94.44 99 GLU A N 1
ATOM 778 C CA . GLU A 1 99 ? -7.234 -14.217 -23.299 1.00 94.44 99 GLU A CA 1
ATOM 779 C C . GLU A 1 99 ? -5.944 -13.452 -23.002 1.00 94.44 99 GLU A C 1
ATOM 781 O O . GLU A 1 99 ? -5.094 -13.292 -23.875 1.00 94.44 99 GLU A O 1
ATOM 786 N N . ASP A 1 100 ? -5.795 -12.958 -21.774 1.00 89.62 100 ASP A N 1
ATOM 787 C CA . ASP A 1 100 ? -4.709 -12.066 -21.403 1.00 89.62 100 ASP A CA 1
ATOM 788 C C . ASP A 1 100 ? -3.616 -12.816 -20.640 1.00 89.62 100 ASP A C 1
ATOM 790 O O . ASP A 1 100 ? -3.849 -13.404 -19.582 1.00 89.62 100 ASP A O 1
ATOM 794 N N . ARG A 1 101 ? -2.383 -12.741 -21.153 1.00 86.38 101 ARG A N 1
ATOM 795 C CA . ARG A 1 101 ? -1.197 -13.282 -20.475 1.00 86.38 101 ARG A CA 1
ATOM 796 C C . ARG A 1 101 ? -0.800 -12.444 -19.254 1.00 86.38 101 ARG A C 1
ATOM 798 O O . ARG A 1 101 ? -0.408 -13.005 -18.235 1.00 86.38 101 ARG A O 1
ATOM 805 N N . PHE A 1 102 ? -0.954 -11.124 -19.344 1.00 85.31 102 PHE A N 1
ATOM 806 C CA . PHE A 1 102 ? -0.563 -10.153 -18.319 1.00 85.31 102 PHE A CA 1
ATOM 807 C C . PHE A 1 102 ? -1.763 -9.329 -17.844 1.00 85.31 102 PHE A C 1
ATOM 809 O O . PHE A 1 102 ? -2.767 -9.228 -18.551 1.00 85.31 102 PHE A O 1
ATOM 816 N N . ILE A 1 103 ? -1.653 -8.748 -16.647 1.00 85.62 103 ILE A N 1
ATOM 817 C CA . ILE A 1 103 ? -2.637 -7.789 -16.132 1.00 85.62 103 ILE A CA 1
ATOM 818 C C . ILE A 1 103 ? -2.646 -6.563 -17.050 1.00 85.62 103 ILE A C 1
ATOM 820 O O . ILE A 1 103 ? -1.596 -6.057 -17.446 1.00 85.62 103 ILE A O 1
ATOM 824 N N . ARG A 1 104 ? -3.843 -6.097 -17.396 1.00 85.94 104 ARG A N 1
ATOM 825 C CA . ARG A 1 104 ? -4.068 -4.843 -18.108 1.00 85.94 104 ARG A CA 1
ATOM 826 C C . ARG A 1 104 ? -4.357 -3.740 -17.097 1.00 85.94 104 ARG A C 1
ATOM 828 O O . ARG A 1 104 ? -5.045 -3.964 -16.109 1.00 85.94 104 ARG A O 1
ATOM 835 N N . THR A 1 105 ? -3.852 -2.548 -17.367 1.00 84.75 105 THR A N 1
ATOM 836 C CA . THR A 1 105 ? -4.173 -1.305 -16.652 1.00 84.75 105 THR A CA 1
ATOM 837 C C . THR A 1 105 ? -4.395 -0.216 -17.699 1.00 84.75 105 THR A C 1
ATOM 839 O O . THR A 1 105 ? -3.903 -0.332 -18.826 1.00 84.75 105 THR A O 1
ATOM 842 N N . PHE A 1 106 ? -5.182 0.804 -17.357 1.00 81.94 106 PHE A N 1
ATOM 843 C CA . PHE A 1 106 ? -5.438 1.939 -18.237 1.00 81.94 106 PHE A CA 1
ATOM 844 C C . PHE A 1 106 ? -4.471 3.089 -17.942 1.00 81.94 106 PHE A C 1
ATOM 846 O O . PHE A 1 106 ? -3.623 3.409 -18.772 1.00 81.94 106 PHE A O 1
ATOM 853 N N . GLU A 1 107 ? -4.566 3.688 -16.752 1.00 86.56 107 GLU A N 1
ATOM 854 C CA . GLU A 1 107 ? -3.674 4.760 -16.311 1.00 86.56 107 GLU A CA 1
ATOM 855 C C . GLU A 1 107 ? -3.352 4.568 -14.817 1.00 86.56 107 GLU A C 1
ATOM 857 O O . GLU A 1 107 ? -4.218 4.656 -13.945 1.00 86.56 107 GLU A O 1
ATOM 862 N N . ALA A 1 108 ? -2.078 4.303 -14.514 1.00 82.69 108 ALA A N 1
ATOM 863 C CA . ALA A 1 108 ? -1.641 3.908 -13.177 1.00 82.69 108 ALA A CA 1
ATOM 864 C C . ALA A 1 108 ? -1.774 5.009 -12.103 1.00 82.69 108 ALA A C 1
ATOM 866 O O . ALA A 1 108 ? -1.890 4.706 -10.914 1.00 82.69 108 ALA A O 1
ATOM 867 N N . LYS A 1 109 ? -1.722 6.295 -12.464 1.00 84.88 109 LYS A N 1
ATOM 868 C CA . LYS A 1 109 ? -1.988 7.413 -11.543 1.00 84.88 109 LYS A CA 1
ATOM 869 C C . LYS A 1 109 ? -3.469 7.479 -11.180 1.00 84.88 109 LYS A C 1
ATOM 871 O O . LYS A 1 109 ? -3.768 7.740 -10.016 1.00 84.88 109 LYS A O 1
ATOM 876 N N . MET A 1 110 ? -4.369 7.223 -12.128 1.00 87.06 110 MET A N 1
ATOM 877 C CA . MET A 1 110 ? -5.806 7.138 -11.873 1.00 87.06 110 MET A CA 1
ATOM 878 C C . MET A 1 110 ? -6.115 5.958 -10.947 1.00 87.06 110 MET A C 1
ATOM 880 O O . MET A 1 110 ? -6.789 6.158 -9.935 1.00 87.06 110 MET A O 1
ATOM 884 N N . ASP A 1 111 ? -5.529 4.787 -11.209 1.00 87.12 111 ASP A N 1
ATOM 885 C CA . ASP A 1 111 ? -5.637 3.607 -10.338 1.00 87.12 111 ASP A CA 1
ATOM 886 C C . ASP A 1 111 ? -5.175 3.931 -8.908 1.00 87.12 111 ASP A C 1
ATOM 888 O O . ASP A 1 111 ? -5.896 3.700 -7.934 1.00 87.12 111 ASP A O 1
ATOM 892 N N . ASN A 1 112 ? -3.999 4.557 -8.773 1.00 88.50 112 ASN A N 1
ATOM 893 C CA . ASN A 1 112 ? -3.463 4.982 -7.478 1.00 88.50 112 ASN A CA 1
ATOM 894 C C . ASN A 1 112 ? -4.361 6.003 -6.767 1.00 88.50 112 ASN A C 1
ATOM 896 O O . ASN A 1 112 ? -4.460 5.979 -5.537 1.00 88.50 112 ASN A O 1
ATOM 900 N N . GLN A 1 113 ? -4.983 6.920 -7.508 1.00 89.94 113 GLN A N 1
ATOM 901 C CA . GLN A 1 113 ? -5.866 7.933 -6.943 1.00 89.94 113 GLN A CA 1
ATOM 902 C C . GLN A 1 113 ? -7.148 7.299 -6.401 1.00 89.94 113 GLN A C 1
ATOM 904 O O . GLN A 1 113 ? -7.516 7.587 -5.262 1.00 89.94 113 GLN A O 1
ATOM 909 N N . ILE A 1 114 ? -7.783 6.415 -7.174 1.00 90.94 114 ILE A N 1
ATOM 910 C CA . ILE A 1 114 ? -8.976 5.671 -6.751 1.00 90.94 114 ILE A CA 1
ATOM 911 C C . ILE A 1 114 ? -8.655 4.856 -5.501 1.00 90.94 114 ILE A C 1
ATOM 913 O O . ILE A 1 114 ? -9.330 4.997 -4.483 1.00 90.94 114 ILE A O 1
ATOM 917 N N . TYR A 1 115 ? -7.579 4.072 -5.549 1.00 92.12 115 TYR A N 1
ATOM 918 C CA . TYR A 1 115 ? -7.120 3.268 -4.423 1.00 92.12 115 TYR A CA 1
ATOM 919 C C . TYR A 1 115 ? -6.875 4.120 -3.167 1.00 92.12 115 TYR A C 1
ATOM 921 O O . TYR A 1 115 ? -7.410 3.815 -2.098 1.00 92.12 115 TYR A O 1
ATOM 929 N N . SER A 1 116 ? -6.131 5.225 -3.284 1.00 93.69 116 SER A N 1
ATOM 930 C CA . SER A 1 116 ? -5.806 6.078 -2.133 1.00 93.69 116 SER A CA 1
ATOM 931 C C . SER A 1 116 ? -7.051 6.722 -1.530 1.00 93.69 116 SER A C 1
ATOM 933 O O . SER A 1 116 ? -7.220 6.717 -0.313 1.00 93.69 116 SER A O 1
ATOM 935 N N . GLN A 1 117 ? -7.938 7.262 -2.370 1.00 94.31 117 GLN A N 1
ATOM 936 C CA . GLN A 1 117 ? -9.171 7.907 -1.919 1.00 94.31 117 GLN A CA 1
ATOM 937 C C . GLN A 1 117 ? -10.120 6.906 -1.260 1.00 94.31 117 GLN A C 1
ATOM 939 O O . GLN A 1 117 ? -10.645 7.188 -0.183 1.00 94.31 117 GLN A O 1
ATOM 944 N N . SER A 1 118 ? -10.304 5.732 -1.869 1.00 95.19 118 SER A N 1
ATOM 945 C CA . SER A 1 118 ? -11.145 4.674 -1.313 1.00 95.19 118 SER A CA 1
ATOM 946 C C . SER A 1 118 ? -10.603 4.171 0.020 1.00 95.19 118 SER A C 1
ATOM 948 O O . SER A 1 118 ? -11.363 4.105 0.982 1.00 95.19 118 SER A O 1
ATOM 950 N N . THR A 1 119 ? -9.298 3.899 0.109 1.00 95.75 119 THR A N 1
ATOM 951 C CA . THR A 1 119 ? -8.660 3.386 1.334 1.00 95.75 119 THR A CA 1
ATOM 952 C C . THR A 1 119 ? -8.748 4.401 2.476 1.00 95.75 119 THR A C 1
ATOM 954 O O . THR A 1 119 ? -9.160 4.055 3.581 1.00 95.75 119 THR A O 1
ATOM 957 N N . ILE A 1 120 ? -8.453 5.680 2.213 1.00 97.00 120 ILE A N 1
ATOM 958 C CA . ILE A 1 120 ? -8.597 6.751 3.216 1.00 97.00 120 ILE A CA 1
ATOM 959 C C . ILE A 1 120 ? -10.053 6.877 3.672 1.00 97.00 120 ILE A C 1
ATOM 961 O O . ILE A 1 120 ? -10.313 7.000 4.869 1.00 97.00 120 ILE A O 1
ATOM 965 N N . LYS A 1 121 ? -11.009 6.831 2.736 1.00 97.44 121 LYS A N 1
ATOM 966 C CA . LYS A 1 121 ? -12.435 6.943 3.050 1.00 97.44 121 LYS A CA 1
ATOM 967 C C . LYS A 1 121 ? -12.907 5.801 3.946 1.00 97.44 121 LYS A C 1
ATOM 969 O O . LYS A 1 121 ? -13.499 6.078 4.983 1.00 97.44 121 LYS A O 1
ATOM 974 N N . VAL A 1 122 ? -12.644 4.544 3.581 1.00 97.38 122 VAL A N 1
ATOM 975 C CA . VAL A 1 122 ? -13.124 3.398 4.375 1.00 97.38 122 VAL A CA 1
ATOM 976 C C . VAL A 1 122 ? -12.513 3.377 5.771 1.00 97.38 122 VAL A C 1
ATOM 978 O O . VAL A 1 122 ? -13.244 3.157 6.734 1.00 97.38 122 VAL A O 1
ATOM 981 N N . MET A 1 123 ? -11.219 3.691 5.899 1.00 97.31 123 MET A N 1
ATOM 982 C CA . MET A 1 123 ? -10.567 3.790 7.207 1.00 97.31 123 MET A CA 1
ATOM 983 C C . MET A 1 123 ? -11.141 4.941 8.037 1.00 97.31 123 MET A C 1
ATOM 985 O O . MET A 1 123 ? -11.436 4.764 9.211 1.00 97.31 123 MET A O 1
ATOM 989 N N . SER A 1 124 ? -11.347 6.116 7.441 1.00 97.75 124 SER A N 1
ATOM 990 C CA . SER A 1 124 ? -11.899 7.262 8.176 1.00 97.75 124 SER A CA 1
ATOM 991 C C . SER A 1 124 ? -13.316 6.985 8.685 1.00 97.75 124 SER A C 1
ATOM 993 O O . SER A 1 124 ? -13.634 7.320 9.825 1.00 97.75 124 SER A O 1
ATOM 995 N N . GLU A 1 125 ? -14.161 6.357 7.864 1.00 98.12 125 GLU A N 1
ATOM 996 C CA . GLU A 1 125 ? -15.541 6.038 8.239 1.00 98.12 125 GLU A CA 1
ATOM 997 C C . GLU A 1 125 ? -15.613 4.960 9.325 1.00 98.12 125 GLU A C 1
ATOM 999 O O . GLU A 1 125 ? -16.372 5.129 10.279 1.00 98.12 125 GLU A O 1
ATOM 1004 N N . ILE A 1 126 ? -14.811 3.887 9.241 1.00 97.62 126 ILE A N 1
ATOM 1005 C CA . ILE A 1 126 ? -14.828 2.840 10.275 1.00 97.62 126 ILE A CA 1
ATOM 1006 C C . ILE A 1 126 ? -14.287 3.351 11.615 1.00 97.62 126 ILE A C 1
ATOM 1008 O O . ILE A 1 126 ? -14.873 3.053 12.654 1.00 97.62 126 ILE A O 1
ATOM 1012 N N . LEU A 1 127 ? -13.236 4.181 11.601 1.00 97.75 127 LEU A N 1
ATOM 1013 C CA . LEU A 1 127 ? -12.701 4.802 12.816 1.00 97.75 127 LEU A CA 1
ATOM 1014 C C . LEU A 1 127 ? -13.733 5.729 13.457 1.00 97.75 127 LEU A C 1
ATOM 1016 O O . LEU A 1 127 ? -14.061 5.579 14.632 1.00 97.75 127 LEU A O 1
ATOM 1020 N N . LYS A 1 128 ? -14.323 6.628 12.663 1.00 97.56 128 LYS A N 1
ATOM 1021 C CA . LYS A 1 128 ? -15.353 7.558 13.134 1.00 97.56 128 LYS A CA 1
ATOM 1022 C C . LYS A 1 128 ? -16.566 6.828 13.710 1.00 97.56 128 LYS A C 1
ATOM 1024 O O . LYS A 1 128 ? -17.063 7.213 14.765 1.00 97.56 128 LYS A O 1
ATOM 1029 N N . ARG A 1 129 ? -17.043 5.782 13.030 1.00 97.50 129 ARG A N 1
ATOM 1030 C CA . ARG A 1 129 ? -18.187 4.964 13.459 1.00 97.50 129 ARG A CA 1
ATOM 1031 C C . ARG A 1 129 ? -17.955 4.294 14.812 1.00 97.50 129 ARG A C 1
ATOM 1033 O O . ARG A 1 129 ? -18.901 4.172 15.581 1.00 97.50 129 ARG A O 1
ATOM 1040 N N . ASN A 1 130 ? -16.712 3.926 15.105 1.00 97.50 130 ASN A N 1
ATOM 1041 C CA . ASN A 1 130 ? -16.317 3.294 16.362 1.00 97.50 130 ASN A CA 1
ATOM 1042 C C . ASN A 1 130 ? -15.766 4.290 17.395 1.00 97.50 130 ASN A C 1
ATOM 1044 O O . ASN A 1 130 ? -15.237 3.877 18.423 1.00 97.50 130 ASN A O 1
ATOM 1048 N N . ASN A 1 131 ? -15.901 5.600 17.147 1.00 97.44 131 ASN A N 1
ATOM 1049 C CA . ASN A 1 131 ? -15.386 6.662 18.012 1.00 97.44 131 ASN A CA 1
ATOM 1050 C C . ASN A 1 131 ? -13.881 6.505 18.323 1.00 97.44 131 ASN A C 1
ATOM 1052 O O . ASN A 1 131 ? -13.438 6.731 19.449 1.00 97.44 131 ASN A O 1
ATOM 1056 N N . LEU A 1 132 ? -13.113 6.088 17.313 1.00 97.25 132 LEU A N 1
ATOM 1057 C CA . LEU A 1 132 ? -11.663 5.931 17.357 1.00 97.25 132 LEU A CA 1
ATOM 1058 C C . LEU A 1 132 ? -10.981 7.056 16.582 1.00 97.25 132 LEU A C 1
ATOM 1060 O O . LEU A 1 132 ? -11.464 7.507 15.538 1.00 97.25 132 LEU A O 1
ATOM 1064 N N . ASN A 1 133 ? -9.812 7.455 17.064 1.00 97.25 133 ASN A N 1
ATOM 1065 C CA . ASN A 1 133 ? -8.890 8.345 16.381 1.00 97.25 133 ASN A CA 1
ATOM 1066 C C . ASN A 1 133 ? -7.716 7.545 15.788 1.00 97.25 133 ASN A C 1
ATOM 1068 O O . ASN A 1 133 ? -7.420 6.440 16.237 1.00 97.25 133 ASN A O 1
ATOM 1072 N N . PRO A 1 134 ? -6.988 8.095 14.799 1.00 96.31 134 PRO A N 1
ATOM 1073 C CA . PRO A 1 134 ? -5.802 7.440 14.238 1.00 96.31 134 PRO A CA 1
ATOM 1074 C C . PRO A 1 134 ? -4.712 7.097 15.266 1.00 96.31 134 PRO A C 1
ATOM 1076 O O . PRO A 1 134 ? -3.942 6.168 15.048 1.00 96.31 134 PRO A O 1
ATOM 1079 N N . GLU A 1 135 ? -4.637 7.840 16.372 1.00 95.56 135 GLU A N 1
ATOM 1080 C CA . GLU A 1 135 ? -3.701 7.596 17.478 1.00 95.56 135 GLU A CA 1
ATOM 1081 C C . GLU A 1 135 ? -4.071 6.383 18.341 1.00 95.56 135 GLU A C 1
ATOM 1083 O O . GLU A 1 135 ? -3.196 5.836 19.003 1.00 95.56 135 GLU A O 1
ATOM 1088 N N . ASP A 1 136 ? -5.333 5.943 18.291 1.00 95.38 136 ASP A N 1
ATOM 1089 C CA . ASP A 1 136 ? -5.813 4.749 18.989 1.00 95.38 136 ASP A CA 1
ATOM 1090 C C . ASP A 1 136 ? -5.474 3.455 18.236 1.00 95.38 136 ASP A C 1
ATOM 1092 O O . ASP A 1 136 ? -5.790 2.375 18.725 1.00 95.38 136 ASP A O 1
ATOM 1096 N N . ILE A 1 137 ? -4.917 3.547 17.023 1.00 95.81 137 ILE A N 1
ATOM 1097 C CA . ILE A 1 137 ? -4.644 2.395 16.162 1.00 95.81 137 ILE A CA 1
ATOM 1098 C C . ILE A 1 137 ? -3.194 1.960 16.309 1.00 95.81 137 ILE A C 1
ATOM 1100 O O . ILE A 1 137 ? -2.271 2.702 15.973 1.00 95.81 137 ILE A O 1
ATOM 1104 N N . ASP A 1 138 ? -3.012 0.717 16.743 1.00 94.00 138 ASP A N 1
ATOM 1105 C CA . ASP A 1 138 ? -1.705 0.093 16.935 1.00 94.00 138 ASP A CA 1
ATOM 1106 C C . ASP A 1 138 ? -1.172 -0.514 15.632 1.00 94.00 138 ASP A C 1
ATOM 1108 O O . ASP A 1 138 ? 0.032 -0.501 15.370 1.00 94.00 138 ASP A O 1
ATOM 1112 N N . ILE A 1 139 ? -2.072 -1.040 14.791 1.00 93.94 139 ILE A N 1
ATOM 1113 C CA . ILE A 1 139 ? -1.727 -1.731 13.544 1.00 93.94 139 ILE A CA 1
ATOM 1114 C C . ILE A 1 139 ? -2.618 -1.232 12.405 1.00 93.94 139 ILE A C 1
ATOM 1116 O O . ILE A 1 139 ? -3.839 -1.352 12.459 1.00 93.94 139 ILE A O 1
ATOM 1120 N N . ALA A 1 140 ? -2.014 -0.743 11.323 1.00 95.12 140 ALA A N 1
ATOM 1121 C CA . ALA A 1 140 ? -2.713 -0.446 10.075 1.00 95.12 140 ALA A CA 1
ATOM 1122 C C . ALA A 1 140 ? -2.159 -1.320 8.946 1.00 95.12 140 ALA A C 1
ATOM 1124 O O . ALA A 1 140 ? -1.062 -1.091 8.433 1.00 95.12 140 ALA A O 1
ATOM 1125 N N . ALA A 1 141 ? -2.939 -2.318 8.541 1.00 94.31 141 ALA A N 1
ATOM 1126 C CA . ALA A 1 141 ? -2.598 -3.263 7.491 1.00 94.31 141 ALA A CA 1
ATOM 1127 C C . ALA A 1 141 ? -3.501 -3.034 6.276 1.00 94.31 141 ALA A C 1
ATOM 1129 O O . ALA A 1 141 ? -4.696 -3.312 6.300 1.00 94.31 141 ALA A O 1
ATOM 1130 N N . TYR A 1 142 ? -2.945 -2.512 5.189 1.00 94.50 142 TYR A N 1
ATOM 1131 C CA . TYR A 1 142 ? -3.714 -2.222 3.983 1.00 94.50 142 TYR A CA 1
ATOM 1132 C C . TYR A 1 142 ? -2.911 -2.552 2.732 1.00 94.50 142 TYR A C 1
ATOM 1134 O O . TYR A 1 142 ? -1.699 -2.329 2.694 1.00 94.50 142 TYR A O 1
ATOM 1142 N N . TYR A 1 143 ? -3.597 -3.110 1.728 1.00 91.00 143 TYR A N 1
ATOM 1143 C CA . TYR A 1 143 ? -2.997 -3.531 0.455 1.00 91.00 143 TYR A CA 1
ATOM 1144 C C . TYR A 1 143 ? -2.116 -2.423 -0.116 1.00 91.00 143 TYR A C 1
ATOM 1146 O O . TYR A 1 143 ? -2.551 -1.282 -0.115 1.00 91.00 143 TYR A O 1
ATOM 1154 N N . TYR A 1 144 ? -0.927 -2.717 -0.637 1.00 87.12 144 TYR A N 1
ATOM 1155 C CA . TYR A 1 144 ? -0.181 -1.761 -1.452 1.00 87.12 144 TYR A CA 1
ATOM 1156 C C . TYR A 1 144 ? 0.762 -2.482 -2.412 1.00 87.12 144 TYR A C 1
ATOM 1158 O O . TYR A 1 144 ? 1.379 -3.477 -2.054 1.00 87.12 144 TYR A O 1
ATOM 1166 N N . ASN A 1 145 ? 0.944 -1.895 -3.591 1.00 82.81 145 ASN A N 1
ATOM 1167 C CA . ASN A 1 145 ? 1.962 -2.286 -4.572 1.00 82.81 145 ASN A CA 1
ATOM 1168 C C . ASN A 1 145 ? 3.009 -1.180 -4.801 1.00 82.81 145 ASN A C 1
ATOM 1170 O O . ASN A 1 145 ? 3.885 -1.271 -5.656 1.00 82.81 145 ASN A O 1
ATOM 1174 N N . ASN A 1 146 ? 2.890 -0.083 -4.047 1.00 85.44 146 ASN A N 1
ATOM 1175 C CA . ASN A 1 146 ? 3.793 1.051 -4.107 1.00 85.44 146 ASN A CA 1
ATOM 1176 C C . ASN A 1 146 ? 4.061 1.593 -2.691 1.00 85.44 146 ASN A C 1
ATOM 1178 O O . ASN A 1 146 ? 3.184 2.243 -2.104 1.00 85.44 146 ASN A O 1
ATOM 1182 N N . PRO A 1 147 ? 5.276 1.396 -2.145 1.00 85.81 147 PRO A N 1
ATOM 1183 C CA . PRO A 1 147 ? 5.650 1.877 -0.814 1.00 85.81 147 PRO A CA 1
ATOM 1184 C C . PRO A 1 147 ? 5.454 3.390 -0.616 1.00 85.81 147 PRO A C 1
ATOM 1186 O O . PRO A 1 147 ? 5.160 3.847 0.492 1.00 85.81 147 PRO A O 1
ATOM 1189 N N . ARG A 1 148 ? 5.569 4.191 -1.686 1.00 86.88 148 ARG A N 1
ATOM 1190 C CA . ARG A 1 148 ? 5.348 5.644 -1.636 1.00 86.88 148 ARG A CA 1
ATOM 1191 C C . ARG A 1 148 ? 3.874 5.977 -1.429 1.00 86.88 148 ARG A C 1
ATOM 1193 O O . ARG A 1 148 ? 3.566 6.872 -0.643 1.00 86.88 148 ARG A O 1
ATOM 1200 N N . THR A 1 149 ? 2.971 5.285 -2.123 1.00 88.94 149 THR A N 1
ATOM 1201 C CA . THR A 1 149 ? 1.522 5.458 -1.932 1.00 88.94 149 THR A CA 1
ATOM 1202 C C . THR A 1 149 ? 1.126 5.019 -0.525 1.00 88.94 149 THR A C 1
ATOM 1204 O O . THR A 1 149 ? 0.423 5.757 0.164 1.00 88.94 149 THR A O 1
ATOM 1207 N N . HIS A 1 150 ? 1.679 3.900 -0.049 1.00 91.62 150 HIS A N 1
ATOM 1208 C CA . HIS A 1 150 ? 1.445 3.406 1.306 1.00 91.62 150 HIS A CA 1
ATOM 1209 C C . HIS A 1 150 ? 1.811 4.448 2.379 1.00 91.62 150 HIS A C 1
ATOM 1211 O O . HIS A 1 150 ? 0.978 4.784 3.222 1.00 91.62 150 HIS A O 1
ATOM 1217 N N . GLY A 1 151 ? 3.007 5.046 2.297 1.00 92.06 151 GLY A N 1
ATOM 1218 C CA . GLY A 1 151 ? 3.433 6.098 3.229 1.00 92.06 151 GLY A CA 1
ATOM 1219 C C . GLY A 1 151 ? 2.607 7.389 3.134 1.00 92.06 151 GLY A C 1
ATOM 1220 O O . GLY A 1 151 ? 2.358 8.047 4.145 1.00 92.06 151 GLY A O 1
ATOM 1221 N N . ARG A 1 152 ? 2.127 7.753 1.936 1.00 93.19 152 ARG A N 1
ATOM 1222 C CA . ARG A 1 152 ? 1.232 8.912 1.753 1.00 93.19 152 ARG A CA 1
ATOM 1223 C C . ARG A 1 152 ? -0.122 8.707 2.423 1.00 93.19 152 ARG A C 1
ATOM 1225 O O . ARG A 1 152 ? -0.609 9.644 3.049 1.00 93.19 152 ARG A O 1
ATOM 1232 N N . ILE A 1 153 ? -0.702 7.512 2.313 1.00 95.69 153 ILE A N 1
ATOM 1233 C CA . ILE A 1 153 ? -1.966 7.166 2.976 1.00 95.69 153 ILE A CA 1
ATOM 1234 C C . ILE A 1 153 ? -1.798 7.223 4.496 1.00 95.69 153 ILE A C 1
ATOM 1236 O O . ILE A 1 153 ? -2.587 7.895 5.152 1.00 95.69 153 ILE A O 1
ATOM 1240 N N . SER A 1 154 ? -0.737 6.624 5.049 1.00 95.31 154 SER A N 1
ATOM 1241 C CA . SER A 1 154 ? -0.447 6.685 6.491 1.00 95.31 154 SER A CA 1
ATOM 1242 C C . SER A 1 154 ? -0.348 8.131 6.993 1.00 95.31 154 SER A C 1
ATOM 1244 O O . SER A 1 154 ? -0.993 8.498 7.978 1.00 95.31 154 SER A O 1
ATOM 1246 N N . LYS A 1 155 ? 0.365 8.994 6.255 1.00 95.38 155 LYS A N 1
ATOM 1247 C CA . LYS A 1 155 ? 0.455 10.427 6.567 1.00 95.38 155 LYS A CA 1
ATOM 1248 C C . LYS A 1 155 ? -0.896 11.143 6.468 1.00 95.38 155 LYS A C 1
ATOM 1250 O O . LYS A 1 155 ? -1.186 11.991 7.307 1.00 95.38 155 LYS A O 1
ATOM 1255 N N . ALA A 1 156 ? -1.710 10.832 5.459 1.00 96.44 156 ALA A N 1
ATOM 1256 C CA . ALA A 1 156 ? -3.041 11.420 5.292 1.00 96.44 156 ALA A CA 1
ATOM 1257 C C . ALA A 1 156 ? -3.994 11.014 6.426 1.00 96.44 156 ALA A C 1
ATOM 1259 O O . ALA A 1 156 ? -4.749 11.850 6.916 1.00 96.44 156 ALA A O 1
ATOM 1260 N N . MET A 1 157 ? -3.898 9.762 6.876 1.00 97.25 157 MET A N 1
ATOM 1261 C CA . MET A 1 157 ? -4.623 9.243 8.036 1.00 97.25 157 MET A CA 1
ATOM 1262 C C . MET A 1 157 ? -4.092 9.774 9.365 1.00 97.25 157 MET A C 1
ATOM 1264 O O . MET A 1 157 ? -4.793 9.664 10.360 1.00 97.25 157 MET A O 1
ATOM 1268 N N . LYS A 1 158 ? -2.894 10.373 9.393 1.00 96.81 158 LYS A N 1
ATOM 1269 C CA . LYS A 1 158 ? -2.207 10.822 10.614 1.00 96.81 158 LYS A CA 1
ATOM 1270 C C . LYS A 1 158 ? -1.916 9.681 11.596 1.00 96.81 158 LYS A C 1
ATOM 1272 O O . LYS A 1 158 ? -1.984 9.880 12.803 1.00 96.81 158 LYS A O 1
ATOM 1277 N N . PHE A 1 159 ? -1.591 8.495 11.085 1.00 96.12 159 PHE A N 1
ATOM 1278 C CA . PHE A 1 159 ? -1.139 7.405 11.948 1.00 96.12 159 PHE A CA 1
ATOM 1279 C C . PHE A 1 159 ? 0.210 7.729 12.598 1.00 96.12 159 PHE A C 1
ATOM 1281 O O . PHE A 1 159 ? 1.056 8.404 12.002 1.00 96.12 159 PHE A O 1
ATOM 1288 N N . ASN A 1 160 ? 0.419 7.195 13.802 1.00 93.50 160 ASN A N 1
ATOM 1289 C CA . ASN A 1 160 ? 1.712 7.246 14.474 1.00 93.50 160 ASN A CA 1
ATOM 1290 C C . ASN A 1 160 ? 2.783 6.496 13.666 1.00 93.50 160 ASN A C 1
ATOM 1292 O O . ASN A 1 160 ? 2.502 5.596 12.867 1.00 93.50 160 ASN A O 1
ATOM 1296 N N . GLN A 1 161 ? 4.045 6.873 13.871 1.00 90.25 161 GLN A N 1
ATOM 1297 C CA . GLN A 1 161 ? 5.162 6.210 13.207 1.00 90.25 161 GLN A CA 1
ATOM 1298 C C . GLN A 1 161 ? 5.208 4.725 13.599 1.00 90.25 161 GLN A C 1
ATOM 1300 O O . GLN A 1 161 ? 5.162 4.390 14.775 1.00 90.25 161 GLN A O 1
ATOM 1305 N N . GLY A 1 162 ? 5.322 3.841 12.606 1.00 88.12 162 GLY A N 1
ATOM 1306 C CA . GLY A 1 162 ? 5.407 2.390 12.816 1.00 88.12 162 GLY A CA 1
ATOM 1307 C C . GLY A 1 162 ? 4.070 1.643 12.773 1.00 88.12 162 GLY A C 1
ATOM 1308 O O . GLY A 1 162 ? 4.090 0.432 12.576 1.00 88.12 162 GLY A O 1
ATOM 1309 N N . VAL A 1 163 ? 2.932 2.346 12.848 1.00 91.81 163 VAL A N 1
ATOM 1310 C CA . VAL A 1 163 ? 1.585 1.740 12.773 1.00 91.81 163 VAL A CA 1
ATOM 1311 C C . VAL A 1 163 ? 1.323 1.104 11.401 1.00 91.81 163 VAL A C 1
ATOM 1313 O O . VAL A 1 163 ? 0.779 0.008 11.310 1.00 91.81 163 VAL A O 1
ATOM 1316 N N . ALA A 1 164 ? 1.742 1.774 10.322 1.00 91.38 164 ALA A N 1
ATOM 1317 C CA . ALA A 1 164 ? 1.637 1.280 8.947 1.00 91.38 164 ALA A CA 1
ATOM 1318 C C . ALA A 1 164 ? 3.007 0.782 8.448 1.00 91.38 164 ALA A C 1
ATOM 1320 O O . ALA A 1 164 ? 3.862 1.577 8.042 1.00 91.38 164 ALA A O 1
ATOM 1321 N N . GLN A 1 165 ? 3.241 -0.530 8.523 1.00 82.69 165 GLN A N 1
ATOM 1322 C CA . GLN A 1 165 ? 4.507 -1.151 8.115 1.00 82.69 165 GLN A CA 1
ATOM 1323 C C . GLN A 1 165 ? 4.562 -1.368 6.595 1.00 82.69 165 GLN A C 1
ATOM 1325 O O . GLN A 1 165 ? 3.622 -1.884 6.002 1.00 82.69 165 GLN A O 1
ATOM 1330 N N . ASN A 1 166 ? 5.693 -1.040 5.961 1.00 80.12 166 ASN A N 1
ATOM 1331 C CA . ASN A 1 166 ? 5.858 -1.085 4.498 1.00 80.12 166 ASN A CA 1
ATOM 1332 C C . ASN A 1 166 ? 7.030 -1.966 4.014 1.00 80.12 166 ASN A C 1
ATOM 1334 O O . ASN A 1 166 ? 7.462 -1.849 2.863 1.00 80.12 166 ASN A O 1
ATOM 1338 N N . GLY A 1 167 ? 7.561 -2.832 4.882 1.00 80.50 167 GLY A N 1
ATOM 1339 C CA . GLY A 1 167 ? 8.749 -3.641 4.590 1.00 80.50 167 GLY A CA 1
ATOM 1340 C C . GLY A 1 167 ? 8.491 -4.896 3.750 1.00 80.50 167 GLY A C 1
ATOM 1341 O O . GLY A 1 167 ? 9.420 -5.403 3.128 1.00 80.50 167 GLY A O 1
ATOM 1342 N N . LEU A 1 168 ? 7.251 -5.393 3.719 1.00 85.31 168 LEU A N 1
ATOM 1343 C CA . LEU A 1 168 ? 6.931 -6.700 3.138 1.00 85.31 168 LEU A CA 1
ATOM 1344 C C . LEU A 1 168 ? 7.086 -6.728 1.611 1.00 85.31 168 LEU A C 1
ATOM 1346 O O . LEU A 1 168 ? 7.670 -7.660 1.070 1.00 85.31 168 LEU A O 1
ATOM 1350 N N . PHE A 1 169 ? 6.647 -5.667 0.930 1.00 85.12 169 PHE A N 1
ATOM 1351 C CA . PHE A 1 169 ? 6.759 -5.537 -0.527 1.00 85.12 169 PHE A CA 1
ATOM 1352 C C . PHE A 1 169 ? 8.199 -5.677 -1.036 1.00 85.12 169 PHE A C 1
ATOM 1354 O O . PHE A 1 169 ? 8.436 -6.251 -2.087 1.00 85.12 169 PHE A O 1
ATOM 1361 N N . PHE A 1 170 ? 9.189 -5.190 -0.283 1.00 84.06 170 PHE A N 1
ATOM 1362 C CA . PHE A 1 170 ? 10.592 -5.304 -0.692 1.00 84.06 170 PHE A CA 1
ATOM 1363 C C . PHE A 1 170 ? 11.163 -6.719 -0.539 1.00 84.06 170 PHE A C 1
ATOM 1365 O O . PHE A 1 170 ? 12.241 -6.989 -1.059 1.00 84.06 170 PHE A O 1
ATOM 1372 N N . GLN A 1 171 ? 10.477 -7.594 0.199 1.00 84.94 171 GLN A N 1
ATOM 1373 C CA . GLN A 1 171 ? 10.902 -8.973 0.438 1.00 84.94 171 GLN A CA 1
ATOM 1374 C C . GLN A 1 171 ? 10.175 -9.964 -0.473 1.00 84.94 171 GLN A C 1
ATOM 1376 O O . GLN A 1 171 ? 10.804 -10.907 -0.938 1.00 84.94 171 GLN A O 1
ATOM 1381 N N . PHE A 1 172 ? 8.882 -9.738 -0.726 1.00 84.25 172 PHE A N 1
ATOM 1382 C CA . PHE A 1 172 ? 8.008 -10.697 -1.415 1.00 84.25 172 PHE A CA 1
ATOM 1383 C C . PHE A 1 172 ? 7.321 -10.135 -2.671 1.00 84.25 172 PHE A C 1
ATOM 1385 O O . PHE A 1 172 ? 6.641 -10.862 -3.380 1.00 84.25 172 PHE A O 1
ATOM 1392 N N . GLY A 1 173 ? 7.478 -8.843 -2.958 1.00 86.69 173 GLY A N 1
ATOM 1393 C CA . GLY A 1 173 ? 6.805 -8.180 -4.072 1.00 86.69 173 GLY A CA 1
ATOM 1394 C C . GLY A 1 173 ? 5.321 -7.897 -3.830 1.00 86.69 173 GLY A C 1
ATOM 1395 O O . GLY A 1 173 ? 4.885 -7.712 -2.688 1.00 86.69 173 GLY A O 1
ATOM 1396 N N . ASP A 1 174 ? 4.554 -7.778 -4.917 1.00 86.94 174 ASP A N 1
ATOM 1397 C CA . ASP A 1 174 ? 3.106 -7.564 -4.863 1.00 86.94 174 ASP A CA 1
ATOM 1398 C C . ASP A 1 174 ? 2.383 -8.909 -4.781 1.00 86.94 174 ASP A C 1
ATOM 1400 O O . ASP A 1 174 ? 2.362 -9.686 -5.735 1.00 86.94 174 ASP A O 1
ATOM 1404 N N . LEU A 1 175 ? 1.767 -9.166 -3.629 1.00 87.81 175 LEU A N 1
ATOM 1405 C CA . LEU A 1 175 ? 1.047 -10.411 -3.377 1.00 87.81 175 LEU A CA 1
ATOM 1406 C C . LEU A 1 175 ? -0.383 -10.382 -3.934 1.00 87.81 175 LEU A C 1
ATOM 1408 O O . LEU A 1 175 ? -1.052 -11.411 -3.973 1.00 87.81 175 LEU A O 1
ATOM 1412 N N . GLY A 1 176 ? -0.902 -9.219 -4.336 1.00 87.25 176 GLY A N 1
ATOM 1413 C CA . GLY A 1 176 ? -2.317 -9.067 -4.663 1.00 87.25 176 GLY A CA 1
ATOM 1414 C C . GLY A 1 176 ? -3.205 -9.215 -3.420 1.00 87.25 176 GLY A C 1
ATOM 1415 O O . GLY A 1 176 ? -2.983 -8.568 -2.394 1.00 87.25 176 GLY A O 1
ATOM 1416 N N . THR A 1 177 ? -4.232 -10.066 -3.496 1.00 86.56 177 THR A N 1
ATOM 1417 C CA . THR A 1 177 ? -5.250 -10.239 -2.440 1.00 86.56 177 THR A CA 1
ATOM 1418 C C . THR A 1 177 ? -4.685 -10.519 -1.034 1.00 86.56 177 THR A C 1
ATOM 1420 O O . THR A 1 177 ? -5.179 -9.915 -0.080 1.00 86.56 177 THR A O 1
ATOM 1423 N N . PRO A 1 178 ? -3.658 -11.369 -0.844 1.00 89.88 178 PRO A N 1
ATOM 1424 C CA . PRO A 1 178 ? -3.100 -11.670 0.474 1.00 89.88 178 PRO A CA 1
ATOM 1425 C C . PRO A 1 178 ? -2.272 -10.536 1.088 1.00 89.88 178 PRO A C 1
ATOM 1427 O O . PRO A 1 178 ? -1.934 -10.622 2.267 1.00 89.88 178 PRO A O 1
ATOM 1430 N N . MET A 1 179 ? -1.935 -9.477 0.342 1.00 90.19 179 MET A N 1
ATOM 1431 C CA . MET A 1 179 ? -0.972 -8.463 0.787 1.00 90.19 179 MET A CA 1
ATOM 1432 C C . MET A 1 179 ? -1.356 -7.816 2.125 1.00 90.19 179 MET A C 1
ATOM 1434 O O . MET A 1 179 ? -0.529 -7.724 3.030 1.00 90.19 179 MET A O 1
ATOM 1438 N N . SER A 1 180 ? -2.614 -7.396 2.293 1.00 91.56 180 SER A N 1
ATOM 1439 C CA . SER A 1 180 ? -3.077 -6.780 3.545 1.00 91.56 180 SER A CA 1
ATOM 1440 C C . SER A 1 180 ? -3.041 -7.758 4.724 1.00 91.56 180 SER A C 1
ATOM 1442 O O . SER A 1 180 ? -2.638 -7.381 5.822 1.00 91.56 180 SER A O 1
ATOM 1444 N N . PHE A 1 181 ? -3.379 -9.028 4.498 1.00 90.25 181 PHE A N 1
ATOM 1445 C CA . PHE A 1 181 ? -3.308 -10.073 5.521 1.00 90.25 181 PHE A CA 1
ATOM 1446 C C . PHE A 1 181 ? -1.869 -10.387 5.920 1.00 90.25 181 PHE A C 1
ATOM 1448 O O . PHE A 1 181 ? -1.570 -10.507 7.105 1.00 90.25 181 PHE A O 1
ATOM 1455 N N . MET A 1 182 ? -0.954 -10.459 4.958 1.00 89.88 182 MET A N 1
ATOM 1456 C CA . MET A 1 182 ? 0.458 -10.699 5.241 1.00 89.88 182 MET A CA 1
ATOM 1457 C C . MET A 1 182 ? 1.094 -9.551 6.031 1.00 89.88 182 MET A C 1
ATOM 1459 O O . MET A 1 182 ? 1.924 -9.794 6.909 1.00 89.88 182 MET A O 1
ATOM 1463 N N . LEU A 1 183 ? 0.671 -8.307 5.788 1.00 90.19 183 LEU A N 1
ATOM 1464 C CA . LEU A 1 183 ? 1.068 -7.163 6.614 1.00 90.19 183 LEU A CA 1
ATOM 1465 C C . LEU A 1 183 ? 0.543 -7.283 8.043 1.00 90.19 183 LEU A C 1
ATOM 1467 O O . LEU A 1 183 ? 1.304 -7.058 8.984 1.00 90.19 183 LEU A O 1
ATOM 1471 N N . LEU A 1 184 ? -0.718 -7.690 8.211 1.00 89.69 184 LEU A N 1
ATOM 1472 C CA . LEU A 1 184 ? -1.296 -7.938 9.530 1.00 89.69 184 LEU A CA 1
ATOM 1473 C C . LEU A 1 184 ? -0.519 -9.033 10.275 1.00 89.69 184 LEU A C 1
ATOM 1475 O O . LEU A 1 184 ? -0.102 -8.823 11.409 1.00 89.69 184 LEU A O 1
ATOM 1479 N N . ILE A 1 185 ? -0.238 -10.163 9.623 1.00 88.31 185 ILE A N 1
ATOM 1480 C CA . ILE A 1 185 ? 0.554 -11.267 10.195 1.00 88.31 185 ILE A CA 1
ATOM 1481 C C . ILE A 1 185 ? 1.959 -10.800 10.579 1.00 88.31 185 ILE A C 1
ATOM 1483 O O . ILE A 1 185 ? 2.454 -11.142 11.652 1.00 88.31 185 ILE A O 1
ATOM 1487 N N . SER A 1 186 ? 2.603 -9.997 9.728 1.00 87.69 186 SER A N 1
ATOM 1488 C CA . SER A 1 186 ? 3.918 -9.426 10.026 1.00 87.69 186 SER A CA 1
ATOM 1489 C C . SER A 1 186 ? 3.881 -8.529 11.266 1.00 87.69 186 SER A C 1
ATOM 1491 O O . SER A 1 186 ? 4.770 -8.628 12.112 1.00 87.69 186 SER A O 1
ATOM 1493 N N . ALA A 1 187 ? 2.850 -7.692 11.400 1.00 86.81 187 ALA A N 1
ATOM 1494 C CA . ALA A 1 187 ? 2.673 -6.814 12.554 1.00 86.81 187 ALA A CA 1
ATOM 1495 C C . ALA A 1 187 ? 2.367 -7.597 13.844 1.00 86.81 187 ALA A C 1
ATOM 1497 O O . ALA A 1 187 ? 2.872 -7.252 14.909 1.00 86.81 187 ALA A O 1
ATOM 1498 N N . MET A 1 188 ? 1.628 -8.704 13.743 1.00 83.56 188 MET A N 1
ATOM 1499 C CA . MET A 1 188 ? 1.287 -9.576 14.873 1.00 83.56 188 MET A CA 1
ATOM 1500 C C . MET A 1 188 ? 2.440 -10.451 15.383 1.00 83.56 188 MET A C 1
ATOM 1502 O O . MET A 1 188 ? 2.237 -11.205 16.329 1.00 83.56 188 MET A O 1
ATOM 1506 N N . LYS A 1 189 ? 3.655 -10.383 14.816 1.00 82.56 189 LYS A N 1
ATOM 1507 C CA . LYS A 1 189 ? 4.807 -11.142 15.349 1.00 82.56 189 LYS A CA 1
ATOM 1508 C C . LYS A 1 189 ? 5.175 -10.752 16.784 1.00 82.56 189 LYS A C 1
ATOM 1510 O O . LYS A 1 189 ? 5.744 -11.572 17.494 1.00 82.56 189 LYS A O 1
ATOM 1515 N N . ASN A 1 190 ? 4.856 -9.525 17.196 1.00 77.75 190 ASN A N 1
ATOM 1516 C CA . ASN A 1 190 ? 5.041 -9.030 18.561 1.00 77.75 190 ASN A CA 1
ATOM 1517 C C . ASN A 1 190 ? 3.759 -8.302 19.011 1.00 77.75 190 ASN A C 1
ATOM 1519 O O . ASN A 1 190 ? 3.757 -7.072 19.068 1.00 77.75 190 ASN A O 1
ATOM 1523 N N . PRO A 1 191 ? 2.648 -9.023 19.243 1.00 71.38 191 PRO A N 1
ATOM 1524 C CA . PRO A 1 191 ? 1.354 -8.396 19.461 1.00 71.38 191 PRO A CA 1
ATOM 1525 C C . PRO A 1 191 ? 1.259 -7.835 20.882 1.00 71.38 191 PRO A C 1
ATOM 1527 O O . PRO A 1 191 ? 1.711 -8.457 21.845 1.00 71.38 191 PRO A O 1
ATOM 1530 N N . THR A 1 192 ? 0.643 -6.664 21.015 1.00 83.75 192 THR A N 1
ATOM 1531 C CA . THR A 1 192 ? 0.192 -6.135 22.303 1.00 83.75 192 THR A CA 1
ATOM 1532 C C . THR A 1 192 ? -1.208 -6.662 22.611 1.00 83.75 192 THR A C 1
ATOM 1534 O O . THR A 1 192 ? -2.037 -6.844 21.719 1.00 83.75 192 THR A O 1
ATOM 1537 N N . GLU A 1 193 ? -1.480 -6.951 23.882 1.00 86.88 193 GLU A N 1
ATOM 1538 C CA . GLU A 1 193 ? -2.817 -7.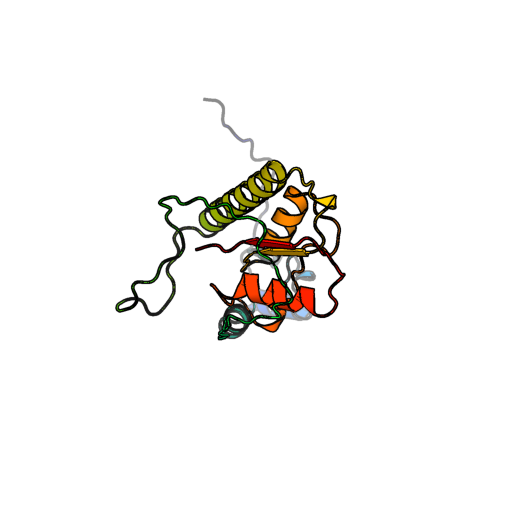364 24.308 1.00 86.88 193 GLU A CA 1
ATOM 1539 C C . GLU A 1 193 ? -3.814 -6.220 24.060 1.00 86.88 193 GLU A C 1
ATOM 1541 O O . GLU A 1 193 ? -3.523 -5.066 24.376 1.00 86.88 193 GLU A O 1
ATOM 1546 N N . ASN A 1 194 ? -4.980 -6.539 23.489 1.00 89.38 194 ASN A N 1
ATOM 1547 C CA . ASN A 1 194 ? -6.015 -5.572 23.095 1.00 89.38 194 ASN A CA 1
ATOM 1548 C C . ASN A 1 194 ? -5.575 -4.533 22.042 1.00 89.38 194 ASN A C 1
ATOM 1550 O O . ASN A 1 194 ? -6.182 -3.463 21.955 1.00 89.38 194 ASN A O 1
ATOM 1554 N N . ALA A 1 195 ? -4.547 -4.840 21.240 1.00 91.81 195 ALA A N 1
ATOM 1555 C CA . ALA A 1 195 ? -4.137 -3.998 20.120 1.00 91.81 195 ALA A CA 1
ATOM 1556 C C . ALA A 1 195 ? -5.304 -3.747 19.156 1.00 91.81 195 ALA A C 1
ATOM 1558 O O . ALA A 1 195 ? -5.943 -4.692 18.682 1.00 91.81 195 ALA A O 1
ATOM 1559 N N . LYS A 1 196 ? -5.543 -2.486 18.803 1.00 94.38 196 LYS A N 1
ATOM 1560 C CA . LYS A 1 196 ? -6.544 -2.126 17.798 1.00 94.38 196 LYS A CA 1
ATOM 1561 C C . LYS A 1 196 ? -5.907 -2.149 16.418 1.00 94.38 196 LYS A C 1
ATOM 1563 O O . LYS A 1 196 ? -4.983 -1.387 16.122 1.00 94.38 196 LYS A O 1
ATOM 1568 N N . ALA A 1 197 ? -6.432 -3.013 15.559 1.00 94.12 197 ALA A N 1
ATOM 1569 C CA . ALA A 1 197 ? -5.971 -3.161 14.190 1.00 94.12 197 ALA A CA 1
ATOM 1570 C C . ALA A 1 197 ? -7.023 -2.675 13.189 1.00 94.12 197 ALA A C 1
ATOM 1572 O O . ALA A 1 197 ? -8.209 -2.972 13.312 1.00 94.12 197 ALA A O 1
ATOM 1573 N N . VAL A 1 198 ? -6.573 -1.980 12.147 1.00 95.56 198 VAL A N 1
ATOM 1574 C CA . VAL A 1 198 ? -7.365 -1.705 10.946 1.00 95.56 198 VAL A CA 1
ATOM 1575 C C . VAL A 1 198 ? -6.793 -2.520 9.797 1.00 95.56 198 VAL A C 1
ATOM 1577 O O . VAL A 1 198 ? -5.632 -2.351 9.421 1.00 95.56 198 VAL A O 1
ATOM 1580 N N . LEU A 1 199 ? -7.629 -3.384 9.223 1.00 94.69 199 LEU A N 1
ATOM 1581 C CA . LEU A 1 199 ? -7.321 -4.175 8.038 1.00 94.69 199 LEU A CA 1
ATOM 1582 C C . LEU A 1 199 ? -8.133 -3.660 6.844 1.00 94.69 199 LEU A C 1
ATOM 1584 O O . LEU A 1 199 ? -9.357 -3.568 6.922 1.00 94.69 199 LEU A O 1
ATOM 1588 N N . VAL A 1 200 ? -7.472 -3.365 5.724 1.00 95.56 200 VAL A N 1
ATOM 1589 C CA . VAL A 1 200 ? -8.138 -2.913 4.492 1.00 95.56 200 VAL A CA 1
ATOM 1590 C C . VAL A 1 200 ? -7.714 -3.765 3.302 1.00 95.56 200 VAL A C 1
ATOM 1592 O O . VAL A 1 200 ? -6.548 -3.777 2.899 1.00 95.56 200 VAL A O 1
ATOM 1595 N N . GLY A 1 201 ? -8.688 -4.457 2.714 1.00 92.00 201 GLY A N 1
ATOM 1596 C CA . GLY A 1 201 ? -8.565 -5.055 1.387 1.00 92.00 201 GLY A CA 1
ATOM 1597 C C . GLY A 1 201 ? -8.887 -4.047 0.280 1.00 92.00 201 GLY A C 1
ATOM 1598 O O . GLY A 1 201 ? -9.620 -3.083 0.498 1.00 92.00 201 GLY A O 1
ATOM 1599 N N . PHE A 1 202 ? -8.352 -4.284 -0.915 1.00 90.44 202 PHE A N 1
ATOM 1600 C CA . PHE A 1 202 ? -8.686 -3.537 -2.126 1.00 90.44 202 PHE A CA 1
ATOM 1601 C C . PHE A 1 202 ? -8.737 -4.496 -3.319 1.00 90.44 202 PHE A C 1
ATOM 1603 O O . PHE A 1 202 ? -7.913 -5.409 -3.397 1.00 90.44 202 PHE A O 1
ATOM 1610 N N . GLY A 1 203 ? -9.697 -4.290 -4.220 1.00 85.69 203 GLY A N 1
ATOM 1611 C CA . GLY A 1 203 ? -9.933 -5.112 -5.406 1.00 85.69 203 GLY A CA 1
ATOM 1612 C C . GLY A 1 203 ? -10.954 -4.487 -6.339 1.00 85.69 203 GLY A C 1
ATOM 1613 O O . GLY A 1 203 ? -11.675 -3.566 -5.885 1.00 85.69 203 GLY A O 1
#

Radius of gyration: 24.67 Å; chains: 1; bounding box: 56×62×58 Å

Sequence (203 aa):
PVEPFKIKMVERVGMPDEKRRNEAIKEAGYNTFLLKSEDVFVDLLTDSGTSAMSDYQWAGLMIGDEAFLIAEGENLPLIIDDYYSISANVTGPWKRTKEDRFIRTFEAKMDNQIYSQSTIKVMSEILKRNNLNPEDIDIAAYYYNNPRTHGRISKAMKFNQGVAQNGLFFQFGDLGTPMSFMLLISAMKNPTENAKAVLVGFG